Protein AF-A0A2D5C8Z3-F1 (afdb_monomer)

Nearest PDB structures (foldseek):
  6dcr-assembly2_B  TM=6.971E-01  e=5.158E-10  Escherichia coli K-12
  6dcr-assembly1_A  TM=6.721E-01  e=5.484E-10  Escherichia coli K-12
  4nl8-assembly1_A  TM=6.229E-01  e=3.669E-09  Klebsiella pneumoniae subsp. pneumoniae MGH 78578
  4nl8-assembly2_B  TM=6.199E-01  e=5.992E-09  Klebsiella pneumoniae subsp. pneumoniae MGH 78578
  4nl8-assembly3_E  TM=5.934E-01  e=7.401E-08  Klebsiella pneumoniae subsp. pneumoniae MGH 78578

Structure (mmCIF, N/CA/C/O backbone):
data_AF-A0A2D5C8Z3-F1
#
_entry.id   AF-A0A2D5C8Z3-F1
#
loop_
_atom_site.group_PDB
_atom_site.id
_atom_site.type_symbol
_atom_site.label_atom_id
_atom_site.label_alt_id
_atom_site.label_comp_id
_atom_site.label_asym_id
_atom_site.label_entity_id
_atom_site.label_seq_id
_atom_site.pdbx_PDB_ins_code
_atom_site.Cartn_x
_atom_site.Cartn_y
_atom_site.Cartn_z
_atom_site.occupancy
_atom_site.B_iso_or_equiv
_atom_site.auth_seq_id
_atom_site.auth_comp_id
_atom_site.auth_asym_id
_atom_site.auth_atom_id
_atom_site.pdbx_PDB_model_num
ATOM 1 N N . MET A 1 1 ? -20.937 -4.376 22.191 1.00 92.94 1 MET A N 1
ATOM 2 C CA . MET A 1 1 ? -20.120 -4.395 20.964 1.00 92.94 1 MET A CA 1
ATOM 3 C C . MET A 1 1 ? -18.783 -3.730 21.233 1.00 92.94 1 MET A C 1
ATOM 5 O O . MET A 1 1 ? -18.723 -2.584 21.682 1.00 92.94 1 MET A O 1
ATOM 9 N N . PHE A 1 2 ? -17.722 -4.480 20.997 1.00 95.81 2 PHE A N 1
ATOM 10 C CA . PHE A 1 2 ? -16.334 -4.125 21.234 1.00 95.81 2 PHE A CA 1
ATOM 11 C C . PHE A 1 2 ? -15.553 -4.319 19.935 1.00 95.81 2 PHE A C 1
ATOM 13 O O . PHE A 1 2 ? -15.935 -5.130 19.100 1.00 95.81 2 PHE A O 1
ATOM 20 N N . ALA A 1 3 ? -14.479 -3.563 19.758 1.00 96.81 3 ALA A N 1
ATOM 21 C CA . ALA A 1 3 ? -13.560 -3.693 18.639 1.00 96.81 3 ALA A CA 1
ATOM 22 C C . ALA A 1 3 ? -12.165 -4.013 19.164 1.00 96.81 3 ALA A C 1
ATOM 24 O O . ALA A 1 3 ? -11.669 -3.310 20.047 1.00 96.81 3 ALA A O 1
ATOM 25 N N . ASN A 1 4 ? -11.515 -5.006 18.569 1.00 95.88 4 ASN A N 1
ATOM 26 C CA . ASN A 1 4 ? -10.086 -5.230 18.739 1.00 95.88 4 ASN A CA 1
ATOM 27 C C . ASN A 1 4 ? -9.349 -4.440 17.665 1.00 95.88 4 ASN A C 1
ATOM 29 O O . ASN A 1 4 ? -9.603 -4.603 16.470 1.00 95.88 4 ASN A O 1
ATOM 33 N N . ILE A 1 5 ? -8.475 -3.544 18.108 1.00 95.69 5 ILE A N 1
ATOM 34 C CA . ILE A 1 5 ? -7.841 -2.535 17.267 1.00 95.69 5 ILE A CA 1
ATOM 35 C C . ILE A 1 5 ? -6.330 -2.715 17.296 1.00 95.69 5 ILE A C 1
ATOM 37 O O . ILE A 1 5 ? -5.725 -2.786 18.366 1.00 95.69 5 ILE A O 1
ATOM 41 N N . GLU A 1 6 ? -5.716 -2.707 16.120 1.00 95.50 6 GLU A N 1
ATOM 42 C CA . GLU A 1 6 ? -4.280 -2.485 15.978 1.00 95.50 6 GLU A CA 1
ATOM 43 C C . GLU A 1 6 ? -4.006 -0.992 15.834 1.00 95.50 6 GLU A C 1
ATOM 45 O O . GLU A 1 6 ? -4.646 -0.297 15.042 1.00 95.50 6 GLU A O 1
ATOM 50 N N . ILE A 1 7 ? -3.043 -0.485 16.597 1.00 94.25 7 ILE A N 1
ATOM 51 C CA . ILE A 1 7 ? -2.634 0.920 16.531 1.00 94.25 7 ILE A CA 1
ATOM 52 C C . ILE A 1 7 ? -1.683 1.098 15.348 1.00 94.25 7 ILE A C 1
ATOM 54 O O . ILE A 1 7 ? -0.734 0.330 15.196 1.00 94.25 7 ILE A O 1
ATOM 58 N N . LEU A 1 8 ? -1.887 2.146 14.550 1.00 93.44 8 LEU A N 1
ATOM 59 C CA . LEU A 1 8 ? -0.957 2.523 13.487 1.00 93.44 8 LEU A CA 1
ATOM 60 C C . LEU A 1 8 ? 0.280 3.182 14.119 1.00 93.44 8 LEU A C 1
ATOM 62 O O . LEU A 1 8 ? 0.259 4.369 14.451 1.00 93.44 8 LEU A O 1
ATOM 66 N N . SER A 1 9 ? 1.348 2.409 14.330 1.00 87.44 9 SER A N 1
ATOM 67 C CA . SER A 1 9 ? 2.600 2.883 14.936 1.00 87.44 9 SER A CA 1
ATOM 68 C C . SER A 1 9 ? 3.835 2.116 14.443 1.00 87.44 9 SER A C 1
ATOM 70 O O . SER A 1 9 ? 3.728 1.113 13.744 1.00 87.44 9 SER A O 1
ATOM 72 N N . ASN A 1 10 ? 5.030 2.616 14.777 1.00 70.81 10 ASN A N 1
ATOM 73 C CA . ASN A 1 10 ? 6.296 2.218 14.153 1.00 70.81 10 ASN A CA 1
ATOM 74 C C . ASN A 1 10 ? 6.918 0.896 14.637 1.00 70.81 10 ASN A C 1
ATOM 76 O O . ASN A 1 10 ? 7.848 0.460 13.969 1.00 70.81 10 ASN A O 1
ATOM 80 N N . ASN A 1 11 ? 6.468 0.312 15.757 1.00 62.25 11 ASN A N 1
ATOM 81 C CA . ASN A 1 11 ? 6.703 -1.089 16.191 1.00 62.25 11 ASN A CA 1
ATOM 82 C C . ASN A 1 11 ? 6.419 -1.320 17.684 1.00 62.25 11 ASN A C 1
ATOM 84 O O . ASN A 1 11 ? 6.559 -2.437 18.166 1.00 62.25 11 ASN A O 1
ATOM 88 N N . THR A 1 12 ? 6.059 -0.292 18.461 1.00 59.88 12 THR A N 1
ATOM 89 C CA . THR A 1 12 ? 6.036 -0.404 19.934 1.00 59.88 12 THR A CA 1
ATOM 90 C C . THR A 1 12 ? 5.095 -1.493 20.460 1.00 59.88 12 THR A C 1
ATOM 92 O O . THR A 1 12 ? 5.242 -1.921 21.601 1.00 59.88 12 THR A O 1
ATOM 95 N N . TYR A 1 13 ? 4.130 -1.937 19.652 1.00 61.34 13 TYR A N 1
ATOM 96 C CA . TYR A 1 13 ? 3.066 -2.825 20.102 1.00 61.34 13 TYR A CA 1
ATOM 97 C C . TYR A 1 13 ? 2.989 -4.172 19.370 1.00 61.34 13 TYR A C 1
ATOM 99 O O . TYR A 1 13 ? 2.086 -4.931 19.700 1.00 61.34 13 TYR A O 1
ATOM 107 N N . ASN A 1 14 ? 3.929 -4.525 18.473 1.00 67.38 14 ASN A N 1
ATOM 108 C CA . ASN A 1 14 ? 3.984 -5.824 17.759 1.00 67.38 14 ASN A CA 1
ATOM 109 C C . ASN A 1 14 ? 2.582 -6.368 17.385 1.00 67.38 14 ASN A C 1
ATOM 111 O O . ASN A 1 14 ? 1.702 -5.592 17.042 1.00 67.38 14 ASN A O 1
ATOM 115 N N . PHE A 1 15 ? 2.318 -7.672 17.481 1.00 65.44 15 PHE A N 1
ATOM 116 C CA . PHE A 1 15 ? 1.011 -8.293 17.203 1.00 65.44 15 PHE A CA 1
ATOM 117 C C . PHE A 1 15 ? -0.077 -8.024 18.268 1.00 65.44 15 PHE A C 1
ATOM 119 O O . PHE A 1 15 ? -0.988 -8.829 18.442 1.00 65.44 15 PHE A O 1
ATOM 126 N N . SER A 1 16 ? 0.006 -6.921 19.017 1.00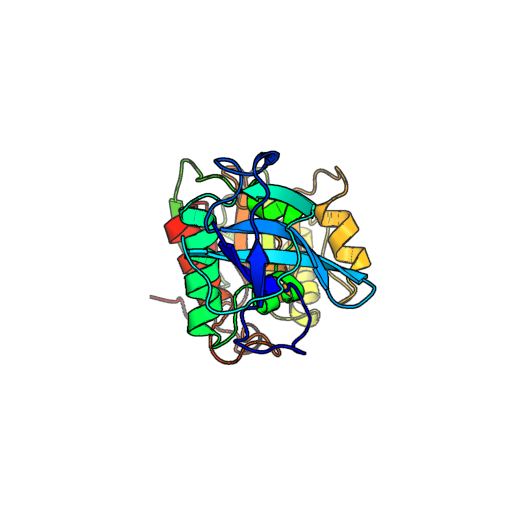 82.00 16 SER A N 1
ATOM 127 C CA . SER A 1 16 ? -0.988 -6.609 20.048 1.00 82.00 16 SER A CA 1
ATOM 128 C C . SER A 1 16 ? -2.224 -5.951 19.450 1.00 82.00 16 SER A C 1
ATOM 130 O O . SER A 1 16 ? -2.138 -4.933 18.759 1.00 82.00 16 SER A O 1
ATOM 132 N N . THR A 1 17 ? -3.384 -6.474 19.823 1.00 90.56 17 THR A N 1
ATOM 133 C CA . THR A 1 17 ? -4.673 -5.807 19.647 1.00 90.56 17 THR A CA 1
ATOM 134 C C . THR A 1 17 ? -5.138 -5.209 20.968 1.00 9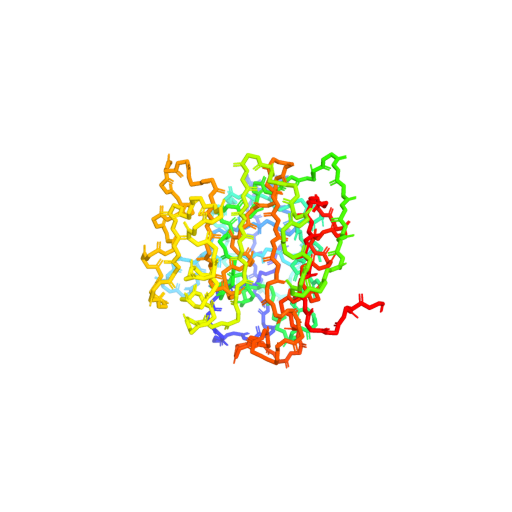0.56 17 THR A C 1
ATOM 136 O O . THR A 1 17 ? -4.990 -5.824 22.023 1.00 90.56 17 THR A O 1
ATOM 139 N N . PHE A 1 18 ? -5.764 -4.040 20.910 1.00 92.81 18 PHE A N 1
ATOM 140 C CA . PHE A 1 18 ? -6.342 -3.366 22.066 1.00 92.81 18 PHE A CA 1
ATOM 141 C C . PHE A 1 18 ? -7.857 -3.305 21.925 1.00 92.81 18 PHE A C 1
ATOM 143 O O . PHE A 1 18 ? -8.369 -2.895 20.884 1.00 92.81 18 PHE A O 1
ATOM 150 N N . THR A 1 19 ? -8.577 -3.691 22.973 1.00 95.38 19 THR A N 1
ATOM 151 C CA . THR A 1 19 ? -10.040 -3.700 22.949 1.00 95.38 19 THR A CA 1
ATOM 152 C C . THR A 1 19 ? -10.611 -2.333 23.317 1.00 95.38 19 THR A C 1
ATOM 154 O O . THR A 1 19 ? -10.262 -1.749 24.345 1.00 95.38 19 THR A O 1
ATOM 157 N N . TYR A 1 20 ? -11.539 -1.850 22.498 1.00 96.44 20 TYR A N 1
ATOM 158 C CA . TYR A 1 20 ? -12.288 -0.611 22.696 1.00 96.44 20 TYR A CA 1
ATOM 159 C C . TYR A 1 20 ? -13.791 -0.878 22.613 1.00 96.44 20 TYR A C 1
ATOM 161 O O . TYR A 1 20 ? -14.235 -1.738 21.857 1.00 96.44 20 TYR A O 1
ATOM 169 N N . THR A 1 21 ? -14.602 -0.116 23.341 1.00 96.88 21 THR A N 1
ATOM 170 C CA . THR A 1 21 ? -16.060 -0.138 23.149 1.00 96.88 21 THR A CA 1
ATOM 171 C C . THR A 1 21 ? -16.432 0.655 21.903 1.00 96.88 21 THR A C 1
ATOM 173 O O . THR A 1 21 ? -15.911 1.753 21.687 1.00 96.88 21 THR A O 1
ATOM 176 N N . ILE A 1 22 ? -17.383 0.139 21.121 1.00 96.81 22 ILE A N 1
ATOM 177 C CA . ILE A 1 22 ? -18.009 0.875 20.019 1.00 96.81 22 ILE A CA 1
ATOM 178 C C . ILE A 1 22 ? -19.216 1.639 20.589 1.00 96.81 22 ILE A C 1
ATOM 180 O O . ILE A 1 22 ? -20.190 1.004 21.000 1.00 96.81 22 ILE A O 1
ATOM 184 N N . PRO A 1 23 ? -19.185 2.985 20.654 1.00 95.69 23 PRO A N 1
ATOM 185 C CA . PRO A 1 23 ? -20.325 3.773 21.115 1.00 95.69 23 PRO A CA 1
ATOM 186 C C . PRO A 1 23 ? -21.552 3.559 20.229 1.00 95.69 23 PRO A C 1
ATOM 188 O O . PRO A 1 23 ? -21.408 3.394 19.018 1.00 95.69 23 PRO A O 1
ATOM 191 N N . SER A 1 24 ? -22.753 3.676 20.801 1.00 94.88 24 SER A N 1
ATOM 192 C CA . SER A 1 24 ? -24.033 3.509 20.088 1.00 94.88 24 SER A CA 1
ATOM 193 C C . SER A 1 24 ? -24.105 4.300 18.774 1.00 94.88 24 SER A C 1
ATOM 195 O O . SER A 1 24 ? -24.497 3.758 17.747 1.00 94.88 24 SER A O 1
ATOM 197 N N . LYS A 1 25 ? -23.617 5.548 18.764 1.00 96.06 25 LYS A N 1
ATOM 198 C CA . LYS A 1 25 ? -23.569 6.426 17.575 1.00 96.06 25 LYS A CA 1
ATOM 199 C C . LYS A 1 25 ? -22.694 5.917 16.411 1.00 96.06 25 LYS A C 1
ATOM 201 O O . LYS A 1 25 ? -22.778 6.458 15.306 1.00 96.06 25 LYS A O 1
ATOM 206 N N . LEU A 1 26 ? -21.799 4.959 16.669 1.00 96.12 26 LEU A N 1
ATOM 207 C CA . LEU A 1 26 ? -20.889 4.353 15.688 1.00 96.12 26 LEU A CA 1
ATOM 208 C C . LEU A 1 26 ? -21.276 2.908 15.334 1.00 96.12 26 LEU A C 1
ATOM 210 O O . LEU A 1 26 ? -20.643 2.316 14.458 1.00 96.12 26 LEU A O 1
ATOM 214 N N . VAL A 1 27 ? -22.308 2.346 15.970 1.00 93.19 27 VAL A N 1
ATOM 215 C CA . VAL A 1 27 ? -22.846 1.027 15.611 1.00 93.19 27 VAL A CA 1
ATOM 216 C C . VAL A 1 27 ? -23.345 1.070 14.162 1.00 93.19 27 VAL A C 1
ATOM 218 O O . VAL A 1 27 ? -23.957 2.047 13.737 1.00 93.19 27 VAL A O 1
ATOM 221 N N . GLY A 1 28 ? -22.994 0.052 13.374 1.00 90.62 28 GLY A N 1
ATOM 222 C CA . GLY A 1 28 ? -23.260 -0.009 11.930 1.00 90.62 28 GLY A CA 1
ATOM 223 C C . GLY A 1 28 ? -22.316 0.828 11.054 1.00 90.62 28 GLY A C 1
ATOM 224 O O . GLY A 1 28 ? -22.258 0.603 9.851 1.00 90.62 28 GLY A O 1
ATOM 225 N N . LYS A 1 29 ? -21.543 1.763 11.628 1.00 95.44 29 LYS A N 1
ATOM 226 C CA . LYS A 1 29 ? -20.506 2.531 10.905 1.00 95.44 29 LYS A CA 1
ATOM 227 C C . LYS A 1 29 ? -19.120 1.915 11.057 1.00 95.44 29 LYS A C 1
ATOM 229 O O . LYS A 1 29 ? -18.336 1.929 10.111 1.00 95.44 29 LYS A O 1
ATOM 234 N N . ALA A 1 30 ? -18.819 1.434 12.262 1.00 96.12 30 ALA A N 1
ATOM 235 C CA . ALA A 1 30 ? -17.591 0.722 12.579 1.00 96.12 30 ALA A CA 1
ATOM 236 C C . ALA A 1 30 ? -17.721 -0.750 12.170 1.00 96.12 30 ALA A C 1
ATOM 238 O O . ALA A 1 30 ? -18.655 -1.431 12.592 1.00 96.12 30 ALA A O 1
ATOM 239 N N . GLN A 1 31 ? -16.770 -1.228 11.377 1.00 95.94 31 GLN A N 1
ATOM 240 C CA . GLN A 1 31 ? -16.684 -2.594 10.875 1.00 95.94 31 GLN A CA 1
ATOM 241 C C . GLN A 1 31 ? -15.220 -3.052 10.824 1.00 95.94 31 GLN A C 1
ATOM 243 O O . GLN A 1 31 ? -14.298 -2.257 11.017 1.00 95.94 31 GLN A O 1
ATOM 248 N N . GLN A 1 32 ? -14.983 -4.333 10.550 1.00 96.56 32 GLN A N 1
ATOM 249 C CA . GLN A 1 32 ? -13.632 -4.816 10.270 1.00 96.56 32 GLN A CA 1
ATOM 250 C C . GLN A 1 32 ? -13.012 -4.027 9.101 1.00 96.56 32 GLN A C 1
ATOM 252 O O . GLN A 1 32 ? -13.670 -3.759 8.096 1.00 96.56 32 GLN A O 1
ATOM 257 N N . GLY A 1 33 ? -11.755 -3.609 9.257 1.00 97.25 33 GLY A N 1
ATOM 258 C CA . GLY A 1 33 ? -11.058 -2.757 8.294 1.00 97.25 33 GLY A CA 1
ATOM 259 C C . GLY A 1 33 ? -11.377 -1.260 8.402 1.00 97.25 33 GLY A C 1
ATOM 260 O O . GLY A 1 33 ? -10.818 -0.470 7.642 1.00 97.25 33 GLY A O 1
ATOM 261 N N . SER A 1 34 ? -12.234 -0.826 9.333 1.00 98.19 34 SER A N 1
ATOM 262 C CA . SER A 1 34 ? -12.423 0.603 9.616 1.00 98.19 34 SER A CA 1
ATOM 263 C C . SER A 1 34 ? -11.147 1.234 10.166 1.00 98.19 34 SER A C 1
ATOM 265 O O . SER A 1 34 ? -10.569 0.726 11.131 1.00 98.19 34 SER A O 1
ATOM 267 N N . ILE A 1 35 ? -10.770 2.394 9.621 1.00 98.38 35 ILE A N 1
ATOM 268 C CA . ILE A 1 35 ? -9.771 3.276 10.226 1.00 98.38 35 ILE A CA 1
ATOM 269 C C . ILE A 1 35 ? -10.473 4.194 11.218 1.00 98.38 35 ILE A C 1
ATOM 271 O O . ILE A 1 35 ? -11.417 4.916 10.882 1.00 98.38 35 ILE A O 1
ATOM 275 N N . VAL A 1 36 ? -10.006 4.166 12.459 1.00 98.19 36 VAL A N 1
ATOM 276 C CA . VAL A 1 36 ? -10.642 4.835 13.589 1.00 98.19 36 VAL A CA 1
ATOM 277 C C . VAL A 1 36 ? -9.663 5.700 14.359 1.00 98.19 36 VAL A C 1
ATOM 279 O O . VAL A 1 36 ? -8.461 5.453 14.385 1.00 98.19 36 VAL A O 1
ATOM 282 N N . GLN A 1 37 ? -10.206 6.715 15.013 1.00 97.81 37 GLN A N 1
ATOM 283 C CA . GLN A 1 37 ? -9.499 7.550 15.964 1.00 97.81 37 GLN A CA 1
ATOM 284 C C . GLN A 1 37 ? -9.791 7.054 17.383 1.00 97.81 37 GLN A C 1
ATOM 286 O O . GLN A 1 37 ? -10.951 6.848 17.756 1.00 97.81 37 GLN A O 1
ATOM 291 N N . ILE A 1 38 ? -8.737 6.869 18.173 1.00 96.31 38 ILE A N 1
ATOM 292 C CA . ILE A 1 38 ? -8.802 6.339 19.536 1.00 96.31 38 ILE A CA 1
ATOM 293 C C . ILE A 1 38 ? -7.914 7.147 20.480 1.00 96.31 38 ILE A C 1
ATOM 295 O O . ILE A 1 38 ? -6.839 7.615 20.098 1.00 96.31 38 ILE A O 1
ATOM 299 N N . LYS A 1 39 ? -8.319 7.242 21.752 1.00 94.56 39 LYS A N 1
ATOM 300 C CA . LYS A 1 39 ? -7.398 7.634 22.824 1.00 94.56 39 LYS A CA 1
ATOM 301 C C . LYS A 1 39 ? -6.551 6.443 23.227 1.00 94.56 39 LYS A C 1
ATOM 303 O O . LYS A 1 39 ? -7.070 5.411 23.667 1.00 94.56 39 LYS A O 1
ATOM 308 N N . PHE A 1 40 ? -5.244 6.607 23.127 1.00 90.69 40 PHE A N 1
ATOM 309 C CA . PHE A 1 40 ? -4.279 5.645 23.617 1.00 90.69 40 PHE A CA 1
ATOM 310 C C . PHE A 1 40 ? -3.264 6.363 24.504 1.00 90.69 40 PHE A C 1
ATOM 312 O O . PHE A 1 40 ? -2.519 7.241 24.057 1.00 90.69 40 PHE A O 1
ATOM 319 N N . ARG A 1 41 ? -3.264 6.009 25.795 1.00 86.94 41 ARG A N 1
ATOM 320 C CA . ARG A 1 41 ? -2.602 6.793 26.850 1.00 86.94 41 ARG A CA 1
ATOM 321 C C . ARG A 1 41 ? -3.096 8.251 26.799 1.00 86.94 41 ARG A C 1
ATOM 323 O O . ARG A 1 41 ? -4.301 8.479 26.809 1.00 86.94 41 ARG A O 1
ATOM 330 N N . ASN A 1 42 ? -2.183 9.214 26.683 1.00 88.19 42 ASN A N 1
ATOM 331 C CA . ASN A 1 42 ? -2.486 10.649 26.676 1.00 88.19 42 ASN A CA 1
ATOM 332 C C . ASN A 1 42 ? -2.541 11.245 25.259 1.00 88.19 42 ASN A C 1
ATOM 334 O O . ASN A 1 42 ? -2.496 12.463 25.108 1.00 88.19 42 ASN A O 1
ATOM 338 N N . LYS A 1 43 ? -2.572 10.408 24.215 1.00 92.12 43 LYS A N 1
ATOM 339 C CA . LYS A 1 43 ? -2.564 10.854 22.819 1.00 92.12 43 LYS A CA 1
ATOM 340 C C . LYS A 1 43 ? -3.738 10.270 22.050 1.00 92.12 43 LYS A C 1
ATOM 342 O O . LYS A 1 43 ? -4.178 9.148 22.297 1.00 92.12 43 LYS A O 1
ATOM 347 N N . THR A 1 44 ? -4.199 11.039 21.080 1.00 94.44 44 THR A N 1
ATOM 348 C CA . THR A 1 44 ? -5.127 10.576 20.058 1.00 94.44 44 THR A CA 1
ATOM 349 C C . THR A 1 44 ? -4.321 9.964 18.919 1.00 94.44 44 THR A C 1
ATOM 351 O O . THR A 1 44 ? -3.450 10.626 18.356 1.00 94.44 44 THR A O 1
ATOM 354 N N . LEU A 1 45 ? -4.591 8.700 18.599 1.00 94.31 45 LEU A N 1
ATOM 355 C CA . LEU A 1 45 ? -3.913 7.946 17.545 1.00 94.31 45 LEU A CA 1
ATOM 356 C C . LEU A 1 45 ? -4.927 7.336 16.576 1.00 94.31 45 LEU A C 1
ATOM 358 O O . LEU A 1 45 ? -6.123 7.254 16.869 1.00 94.31 45 LEU A O 1
ATOM 362 N N . LEU A 1 46 ? -4.425 6.897 15.422 1.00 96.19 46 LEU A N 1
ATOM 363 C CA . LEU A 1 46 ? -5.191 6.099 14.475 1.00 96.19 46 LEU A CA 1
ATOM 364 C C . LEU A 1 46 ? -5.029 4.610 14.780 1.00 96.19 46 LEU A C 1
ATOM 366 O O . LEU A 1 46 ? -3.954 4.154 15.174 1.00 96.19 46 LEU A O 1
ATOM 370 N N . GLY A 1 47 ? -6.096 3.860 14.556 1.00 96.06 47 GLY A N 1
ATOM 371 C CA . GLY A 1 47 ? -6.112 2.409 14.631 1.00 96.06 47 GLY A CA 1
ATOM 372 C C . GLY A 1 47 ? -6.935 1.806 13.501 1.00 96.06 47 GLY A C 1
ATOM 373 O O . GLY A 1 47 ? -7.736 2.498 12.871 1.00 96.06 47 GLY A O 1
ATOM 374 N N . ILE A 1 48 ? -6.741 0.518 13.257 1.00 97.56 48 ILE A N 1
ATOM 375 C CA . ILE A 1 48 ? -7.568 -0.283 12.359 1.00 97.56 48 ILE A CA 1
ATOM 376 C C . ILE A 1 48 ? -8.309 -1.349 13.162 1.00 97.56 48 ILE A C 1
ATOM 378 O O . ILE A 1 48 ? -7.715 -2.034 13.995 1.00 97.56 48 ILE A O 1
ATOM 382 N N . ILE A 1 49 ? -9.614 -1.483 12.929 1.00 97.62 49 ILE A N 1
ATOM 383 C CA . ILE A 1 49 ? -10.416 -2.543 13.547 1.00 97.62 49 ILE A CA 1
ATOM 384 C C . ILE A 1 49 ? -10.075 -3.876 12.875 1.00 97.62 49 ILE A C 1
ATOM 386 O O . ILE A 1 49 ? -10.308 -4.050 11.678 1.00 97.62 49 ILE A O 1
ATOM 390 N N . ILE A 1 50 ? -9.555 -4.820 13.654 1.00 96.19 50 ILE A N 1
ATOM 391 C CA . ILE A 1 50 ? -9.212 -6.172 13.198 1.00 96.19 50 ILE A CA 1
ATOM 392 C C . ILE A 1 50 ? -10.359 -7.147 13.427 1.00 96.19 50 ILE A C 1
ATOM 394 O O . ILE A 1 50 ? -10.597 -8.008 12.587 1.00 96.19 50 ILE A O 1
ATOM 398 N N . ASN A 1 51 ? -11.087 -7.002 14.533 1.00 95.31 51 ASN A N 1
ATOM 399 C CA . ASN A 1 51 ? -12.253 -7.827 14.830 1.00 95.31 51 ASN A CA 1
ATOM 400 C C . ASN A 1 51 ? -13.297 -7.044 15.634 1.00 95.31 51 ASN A C 1
ATOM 402 O O . ASN A 1 51 ? -12.953 -6.074 16.317 1.00 95.31 51 ASN A O 1
ATOM 406 N N . ILE A 1 52 ? -14.554 -7.482 15.564 1.00 95.44 52 ILE A N 1
ATOM 407 C CA . ILE A 1 52 ? -15.662 -6.973 16.373 1.00 95.44 52 ILE A CA 1
ATOM 408 C C . ILE A 1 52 ? -16.251 -8.126 17.178 1.00 95.44 52 ILE A C 1
ATOM 410 O O . ILE A 1 52 ? -16.584 -9.163 16.617 1.00 95.44 52 ILE A O 1
ATOM 414 N N . ASP A 1 53 ? -16.416 -7.903 18.478 1.00 94.06 53 ASP A N 1
ATOM 415 C CA . ASP A 1 53 ? -16.945 -8.881 19.423 1.00 94.06 53 ASP A CA 1
ATOM 416 C C . ASP A 1 53 ? -18.162 -8.316 20.168 1.00 94.06 53 ASP A C 1
ATOM 418 O O . ASP A 1 53 ? -18.227 -7.130 20.512 1.00 94.06 53 ASP A O 1
ATOM 422 N N . ASP A 1 54 ? -19.133 -9.166 20.496 1.00 90.69 54 ASP A N 1
ATOM 423 C CA . ASP A 1 54 ? -20.302 -8.739 21.275 1.00 90.69 54 ASP A CA 1
ATOM 424 C C . ASP A 1 54 ? -19.985 -8.562 22.762 1.00 90.69 54 ASP A C 1
ATOM 426 O O . ASP A 1 54 ? -20.566 -7.700 23.432 1.00 90.69 54 ASP A O 1
ATOM 430 N N . LYS A 1 55 ? -19.019 -9.337 23.266 1.00 89.00 55 LYS A N 1
ATOM 431 C CA . LYS A 1 55 ? -18.600 -9.387 24.670 1.00 89.00 55 LYS A CA 1
ATOM 432 C C . LYS A 1 55 ? -17.104 -9.101 24.797 1.00 89.00 55 LYS A C 1
ATOM 434 O O . LYS A 1 55 ? -16.337 -9.359 23.880 1.00 89.00 55 LYS A O 1
ATOM 439 N N . SER A 1 56 ? -16.693 -8.598 25.957 1.00 87.62 56 SER A N 1
ATOM 440 C CA . SER A 1 56 ? -15.285 -8.429 26.319 1.00 87.62 56 SER A CA 1
ATOM 441 C C . SER A 1 56 ? -15.075 -8.833 27.773 1.00 87.62 56 SER A C 1
ATOM 443 O O . SER A 1 56 ? -15.904 -8.527 28.630 1.00 87.62 56 SER A O 1
ATOM 445 N N . ALA A 1 57 ? -13.957 -9.504 28.056 1.00 85.31 57 ALA A N 1
ATOM 446 C CA . ALA A 1 57 ? -13.537 -9.825 29.419 1.00 85.31 57 ALA A CA 1
ATOM 447 C C . ALA A 1 57 ? -12.949 -8.605 30.163 1.00 85.31 57 ALA A C 1
ATOM 449 O O . ALA A 1 57 ? -12.744 -8.648 31.377 1.00 85.31 57 ALA A O 1
ATOM 450 N N . ILE A 1 58 ? -12.668 -7.504 29.454 1.00 86.06 58 ILE A N 1
ATOM 451 C CA . ILE A 1 58 ? -12.020 -6.316 30.014 1.00 86.06 58 ILE A CA 1
ATOM 452 C C . ILE A 1 58 ? -13.082 -5.376 30.591 1.00 86.06 58 ILE A C 1
ATOM 454 O O . ILE A 1 58 ? -13.888 -4.798 29.867 1.00 86.06 58 ILE A O 1
ATOM 458 N N . LYS A 1 59 ? -13.043 -5.180 31.914 1.00 77.88 59 LYS A N 1
ATOM 459 C CA . LYS A 1 59 ? -14.043 -4.387 32.653 1.00 77.88 59 LYS A CA 1
ATOM 460 C C . LYS A 1 59 ? -14.046 -2.895 32.301 1.00 77.88 59 LYS A C 1
ATOM 462 O O . LYS A 1 59 ? -15.102 -2.272 32.309 1.00 77.88 59 LYS A O 1
ATOM 467 N N . LYS A 1 60 ? -12.876 -2.308 32.027 1.00 86.38 60 LYS A N 1
ATOM 468 C CA . LYS A 1 60 ? -12.726 -0.878 31.719 1.00 86.38 60 LYS A CA 1
ATOM 469 C C . LYS A 1 60 ? -11.968 -0.709 30.411 1.00 86.38 60 LYS A C 1
ATOM 471 O O . LYS A 1 60 ? -10.752 -0.859 30.368 1.00 86.38 60 LYS A O 1
ATOM 476 N N . VAL A 1 61 ? -12.706 -0.389 29.358 1.00 91.88 61 VAL A N 1
ATOM 477 C CA . VAL A 1 61 ? -12.173 -0.138 28.018 1.00 91.88 61 VAL A CA 1
ATOM 478 C C . VAL A 1 61 ? -12.498 1.286 27.592 1.00 91.88 61 VAL A C 1
ATOM 480 O O . VAL A 1 61 ? -13.564 1.823 27.900 1.00 91.88 61 VAL A O 1
ATOM 483 N N . ASN A 1 62 ? -11.562 1.905 26.880 1.00 94.12 62 ASN A N 1
ATOM 484 C CA . ASN A 1 62 ? -11.800 3.197 26.255 1.00 94.12 62 ASN A CA 1
ATOM 485 C C . ASN A 1 62 ? -12.792 3.046 25.093 1.00 94.12 62 ASN A C 1
ATOM 487 O O . ASN A 1 62 ? -13.011 1.956 24.565 1.00 94.12 62 ASN A O 1
ATOM 491 N N . GLN A 1 63 ? -13.384 4.159 24.679 1.00 95.81 63 GLN A N 1
ATOM 492 C CA . GLN A 1 63 ? -14.307 4.200 23.549 1.00 95.81 63 GLN A CA 1
ATOM 493 C C . GLN A 1 63 ? -13.597 4.641 22.268 1.00 95.81 63 GLN A C 1
ATOM 495 O O . GLN A 1 63 ? -12.653 5.434 22.316 1.00 95.81 63 GLN A O 1
ATOM 500 N N . ILE A 1 64 ? -14.080 4.160 21.121 1.00 97.88 64 ILE A N 1
ATOM 501 C CA . ILE A 1 64 ? -13.703 4.722 19.819 1.00 97.88 64 ILE A CA 1
ATOM 502 C C . ILE A 1 64 ? -14.227 6.158 19.727 1.00 97.88 64 ILE A C 1
ATOM 504 O O . ILE A 1 64 ? -15.417 6.401 19.934 1.00 97.88 64 ILE A O 1
ATOM 508 N N . GLU A 1 65 ? -13.359 7.113 19.386 1.00 97.19 65 GLU A N 1
ATOM 509 C CA . GLU A 1 65 ? -13.756 8.520 19.271 1.00 97.19 65 GLU A CA 1
ATOM 510 C C . GLU A 1 65 ? -14.528 8.770 17.973 1.00 97.19 65 GLU A C 1
ATOM 512 O O . GLU A 1 65 ? -15.585 9.412 17.975 1.00 97.19 65 GLU A O 1
ATOM 517 N N . LYS A 1 66 ? -13.998 8.253 16.857 1.00 97.69 66 LYS A N 1
ATOM 518 C CA . LYS A 1 66 ? -14.512 8.500 15.507 1.00 97.69 66 LYS A CA 1
ATOM 519 C C . LYS A 1 66 ? -14.110 7.381 14.544 1.00 97.69 66 LYS A C 1
ATOM 521 O O . LYS A 1 66 ? -12.995 6.877 14.620 1.00 97.69 66 LYS A O 1
ATOM 526 N N . VAL A 1 67 ? -14.990 7.049 13.599 1.00 97.88 67 VAL A N 1
ATOM 527 C CA . VAL A 1 67 ? -14.631 6.304 12.379 1.00 97.88 67 VAL A CA 1
ATOM 528 C C . VAL A 1 67 ? -14.269 7.322 11.300 1.00 97.88 67 VAL A C 1
ATOM 530 O O . VAL A 1 67 ? -15.061 8.226 11.035 1.00 97.88 67 VAL A O 1
ATOM 533 N N . LEU A 1 68 ? -13.070 7.220 10.725 1.00 97.44 68 LEU A N 1
ATOM 534 C CA . LEU A 1 68 ? -12.616 8.124 9.666 1.00 97.44 68 LEU A CA 1
ATOM 535 C C . LEU A 1 68 ? -13.116 7.662 8.300 1.00 97.44 68 LEU A C 1
ATOM 537 O O . LEU A 1 68 ? -13.737 8.442 7.588 1.00 97.44 68 LEU A O 1
ATOM 541 N N . PHE A 1 69 ? -12.861 6.402 7.959 1.00 96.88 69 PHE A N 1
ATOM 542 C CA . PHE A 1 69 ? -13.307 5.767 6.721 1.00 96.88 69 PHE A CA 1
ATOM 543 C C . PHE A 1 69 ? -13.194 4.244 6.841 1.00 96.88 69 PHE A C 1
ATOM 545 O O . PHE A 1 69 ? -12.520 3.720 7.733 1.00 96.88 69 PHE A O 1
ATOM 552 N N . ASN A 1 70 ? -13.858 3.541 5.927 1.00 97.19 70 ASN A N 1
ATOM 553 C CA . ASN A 1 70 ? -13.898 2.085 5.886 1.00 97.19 70 ASN A CA 1
ATOM 554 C C . ASN A 1 70 ? -13.121 1.578 4.679 1.00 97.19 70 ASN A C 1
ATOM 556 O O . ASN A 1 70 ? -13.381 2.012 3.557 1.00 97.19 70 ASN A O 1
ATOM 560 N N . LEU A 1 71 ? -12.203 0.640 4.909 1.00 97.19 71 LEU A N 1
ATOM 561 C CA . LEU A 1 71 ? -11.618 -0.123 3.819 1.00 97.19 71 LEU A CA 1
ATOM 562 C C . LEU A 1 71 ? -12.651 -1.119 3.288 1.00 97.19 71 LEU A C 1
ATOM 564 O O . LEU A 1 71 ? -13.382 -1.746 4.058 1.00 97.19 71 LEU A O 1
ATOM 568 N N . ASN A 1 72 ? -12.708 -1.272 1.969 1.00 95.50 72 ASN A N 1
ATOM 569 C CA . ASN A 1 72 ? -13.481 -2.347 1.360 1.00 95.50 72 ASN A CA 1
ATOM 570 C C . ASN A 1 72 ? -12.760 -3.700 1.513 1.00 95.50 72 ASN A C 1
ATOM 572 O O . ASN A 1 72 ? -11.599 -3.774 1.923 1.00 95.50 72 ASN A O 1
ATOM 576 N N . SER A 1 73 ? -13.448 -4.786 1.157 1.00 94.25 73 SER A N 1
ATOM 577 C CA . SER A 1 73 ? -12.927 -6.147 1.319 1.00 94.25 73 SER A CA 1
ATOM 578 C C . SER A 1 73 ? -11.627 -6.402 0.550 1.00 94.25 73 SER A C 1
ATOM 580 O O . SER A 1 73 ? -10.750 -7.087 1.069 1.00 94.25 73 SER A O 1
ATOM 582 N N . LEU A 1 74 ? -11.461 -5.836 -0.652 1.00 95.38 74 LEU A N 1
ATOM 583 C CA . LEU A 1 74 ? -10.237 -5.981 -1.448 1.00 95.38 74 LEU A CA 1
ATOM 584 C C . LEU A 1 74 ? -9.066 -5.218 -0.823 1.00 95.38 74 LEU A C 1
ATOM 586 O O . LEU A 1 74 ? -7.973 -5.765 -0.702 1.00 95.38 74 LEU A O 1
ATOM 590 N N . GLN A 1 75 ? -9.302 -3.979 -0.388 1.00 97.00 75 GLN A N 1
ATOM 591 C CA . GLN A 1 75 ? -8.319 -3.143 0.305 1.00 97.00 75 GLN A CA 1
ATOM 592 C C . GLN A 1 75 ? -7.839 -3.806 1.595 1.00 97.00 75 GLN A C 1
ATOM 594 O O . GLN A 1 75 ? -6.636 -3.924 1.818 1.00 97.00 75 GLN A O 1
ATOM 599 N N . TYR A 1 76 ? -8.770 -4.282 2.422 1.00 96.81 76 TYR A N 1
ATOM 600 C CA . TYR A 1 76 ? -8.428 -4.945 3.675 1.00 96.81 76 TYR A CA 1
ATOM 601 C C . TYR A 1 76 ? -7.692 -6.271 3.438 1.00 96.81 76 TYR A C 1
ATOM 603 O O . TYR A 1 76 ? -6.657 -6.512 4.055 1.00 96.81 76 TYR A O 1
ATOM 611 N N . ARG A 1 77 ? -8.152 -7.088 2.480 1.00 95.38 77 ARG A N 1
ATOM 612 C CA . ARG A 1 77 ? -7.495 -8.350 2.108 1.00 95.38 77 ARG A CA 1
ATOM 613 C C . ARG A 1 77 ? -6.078 -8.139 1.575 1.00 95.38 77 ARG A C 1
ATOM 615 O O . ARG A 1 77 ? -5.190 -8.919 1.902 1.00 95.38 77 ARG A O 1
ATOM 622 N N . TYR A 1 78 ? -5.848 -7.087 0.789 1.00 96.06 78 TYR A N 1
ATOM 623 C CA . TYR A 1 78 ? -4.502 -6.742 0.333 1.00 96.06 78 TYR A CA 1
ATOM 624 C C . TYR A 1 78 ? -3.566 -6.467 1.514 1.00 96.06 78 TYR A C 1
ATOM 626 O O . TYR A 1 78 ? -2.499 -7.068 1.602 1.00 96.06 78 TYR A O 1
ATOM 634 N N . LEU A 1 79 ? -4.001 -5.635 2.466 1.00 95.31 79 LEU A N 1
ATOM 635 C CA . LEU A 1 79 ? -3.223 -5.358 3.674 1.00 95.31 79 LEU A CA 1
ATOM 636 C C . LEU A 1 79 ? -2.973 -6.620 4.505 1.00 95.31 79 LEU A C 1
ATOM 638 O O . LEU A 1 79 ? -1.866 -6.788 5.004 1.00 95.31 79 LEU A O 1
ATOM 642 N N . GLN A 1 80 ? -3.956 -7.519 4.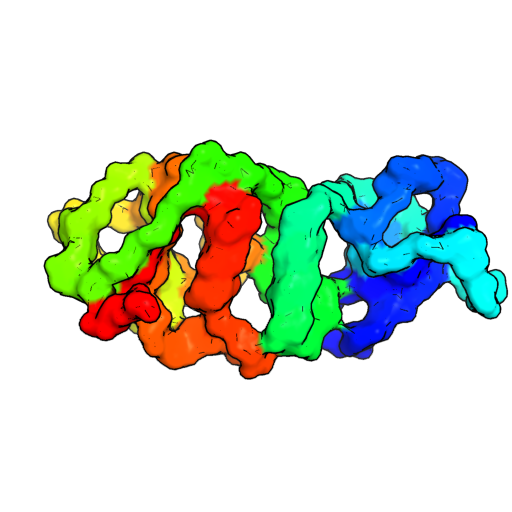625 1.00 94.12 80 GLN A N 1
ATOM 643 C CA . GLN A 1 80 ? -3.783 -8.803 5.313 1.00 94.12 80 GLN A CA 1
ATOM 644 C C . GLN A 1 80 ? -2.689 -9.656 4.666 1.00 94.12 80 GLN A C 1
ATOM 646 O O . GLN A 1 80 ? -1.818 -10.153 5.373 1.00 94.12 80 GLN A O 1
ATOM 651 N N . TYR A 1 81 ? -2.705 -9.808 3.340 1.00 92.25 81 TYR A N 1
ATOM 652 C CA . TYR A 1 81 ? -1.692 -10.593 2.635 1.00 92.25 81 TYR A CA 1
ATOM 653 C C . TYR A 1 81 ? -0.299 -9.985 2.771 1.00 92.25 81 TYR A C 1
ATOM 655 O O . TYR A 1 81 ? 0.640 -10.690 3.133 1.00 92.25 81 TYR A O 1
ATOM 663 N N . VAL A 1 82 ? -0.166 -8.677 2.546 1.00 90.75 82 VAL A N 1
ATOM 664 C CA . VAL A 1 82 ? 1.127 -7.998 2.673 1.00 90.75 82 VAL A CA 1
ATOM 665 C C . VAL A 1 82 ? 1.628 -8.067 4.121 1.00 90.75 82 VAL A C 1
ATOM 667 O O . VAL A 1 82 ? 2.806 -8.331 4.345 1.00 90.75 82 VAL A O 1
ATOM 670 N N . ALA A 1 83 ? 0.762 -7.893 5.121 1.00 89.50 83 ALA A N 1
ATOM 671 C CA . ALA A 1 83 ? 1.143 -7.994 6.530 1.00 89.50 83 ALA A CA 1
ATOM 672 C C . ALA A 1 83 ? 1.596 -9.419 6.894 1.00 89.50 83 ALA A C 1
ATOM 674 O O . ALA A 1 83 ? 2.643 -9.591 7.520 1.00 89.50 83 ALA A O 1
ATOM 675 N N . LEU A 1 84 ? 0.852 -10.433 6.434 1.00 88.69 84 LEU A N 1
ATOM 676 C CA . LEU A 1 84 ? 1.132 -11.846 6.681 1.00 88.69 84 LEU A CA 1
ATOM 677 C C . LEU A 1 84 ? 2.491 -12.268 6.123 1.00 88.69 84 LEU A C 1
ATOM 679 O O . LEU A 1 84 ? 3.302 -12.807 6.874 1.00 88.69 84 LEU A O 1
ATOM 683 N N . VAL A 1 85 ? 2.759 -11.996 4.840 1.00 85.44 85 VAL A N 1
ATOM 684 C CA . VAL A 1 85 ? 4.037 -12.378 4.212 1.00 85.44 85 VAL A CA 1
ATOM 685 C C . VAL A 1 85 ? 5.203 -11.720 4.939 1.00 85.44 85 VAL A C 1
ATOM 687 O O . VAL A 1 85 ? 6.231 -12.340 5.177 1.00 85.44 85 VAL A O 1
ATOM 690 N N . ASN A 1 86 ? 5.023 -10.481 5.387 1.00 82.69 86 ASN A N 1
ATOM 691 C CA . ASN A 1 86 ? 6.079 -9.755 6.075 1.00 82.69 86 ASN A CA 1
ATOM 692 C C . ASN A 1 86 ? 6.163 -10.019 7.578 1.00 82.69 86 ASN A C 1
ATOM 694 O O . ASN A 1 86 ? 7.021 -9.434 8.240 1.00 82.69 86 ASN A O 1
ATOM 698 N N . ARG A 1 87 ? 5.308 -10.900 8.113 1.00 85.12 87 ARG A N 1
ATOM 699 C CA . ARG A 1 87 ? 5.233 -11.243 9.540 1.00 85.12 87 ARG A CA 1
ATOM 700 C C . ARG A 1 87 ? 5.149 -9.996 10.420 1.00 85.12 87 ARG A C 1
ATOM 702 O O . ARG A 1 87 ? 5.846 -9.879 11.427 1.00 85.12 87 ARG A O 1
ATOM 709 N N . ILE A 1 88 ? 4.293 -9.060 10.029 1.00 86.56 88 ILE A N 1
ATOM 710 C CA . ILE A 1 88 ? 3.954 -7.869 10.808 1.00 86.56 88 ILE A CA 1
ATOM 711 C C . ILE A 1 88 ? 2.439 -7.753 10.934 1.00 86.56 88 ILE A C 1
ATOM 713 O O . ILE A 1 88 ? 1.691 -8.407 10.213 1.00 86.56 88 ILE A O 1
ATOM 717 N N . ASN A 1 89 ? 1.975 -6.920 11.860 1.00 90.38 89 ASN A N 1
ATOM 718 C CA . ASN A 1 89 ? 0.557 -6.595 11.947 1.00 90.38 89 ASN A CA 1
ATOM 719 C C . ASN A 1 89 ? 0.177 -5.533 10.884 1.00 90.38 89 ASN A C 1
ATOM 721 O O . ASN A 1 89 ? 1.043 -4.876 10.289 1.00 90.38 89 ASN A O 1
ATOM 725 N N . ILE A 1 90 ? -1.118 -5.345 10.641 1.00 93.38 90 ILE A N 1
ATOM 726 C CA . ILE A 1 90 ? -1.617 -4.387 9.648 1.00 93.38 90 ILE A CA 1
ATOM 727 C C . ILE A 1 90 ? -1.356 -2.943 10.100 1.00 93.38 90 ILE A C 1
ATOM 729 O O . ILE A 1 90 ? -1.021 -2.094 9.275 1.00 93.38 90 ILE A O 1
ATOM 733 N N . GLY A 1 91 ? -1.462 -2.642 11.396 1.00 93.25 91 GLY A N 1
ATOM 734 C CA . GLY A 1 91 ? -1.186 -1.303 11.933 1.00 93.25 91 GLY A CA 1
ATOM 735 C C . GLY A 1 91 ? 0.229 -0.790 11.613 1.00 93.25 91 GLY A C 1
ATOM 736 O O . GLY A 1 91 ? 0.394 0.342 11.153 1.00 93.25 91 GLY A O 1
ATOM 737 N N . ILE A 1 92 ? 1.243 -1.635 11.797 1.00 89.88 92 ILE A N 1
ATOM 738 C CA . ILE A 1 92 ? 2.662 -1.389 11.508 1.00 89.88 92 ILE A CA 1
ATOM 739 C C . ILE A 1 92 ? 2.873 -1.278 10.001 1.00 89.88 92 ILE A C 1
ATOM 741 O O . ILE A 1 92 ? 3.577 -0.369 9.548 1.00 89.88 92 ILE A O 1
ATOM 745 N N . LEU A 1 93 ? 2.251 -2.170 9.220 1.00 90.19 93 LEU A N 1
ATOM 746 C CA . LEU A 1 93 ? 2.317 -2.129 7.761 1.00 90.19 93 LEU A CA 1
ATOM 747 C C . LEU A 1 93 ? 1.825 -0.778 7.242 1.00 90.19 93 LEU A C 1
ATOM 749 O O . LEU A 1 93 ? 2.539 -0.094 6.504 1.00 90.19 93 LEU A O 1
ATOM 753 N N . ILE A 1 94 ? 0.625 -0.376 7.666 1.00 92.75 94 ILE A N 1
ATOM 754 C CA . ILE A 1 94 ? 0.022 0.882 7.243 1.00 92.75 94 ILE A CA 1
ATOM 755 C C . ILE A 1 94 ? 0.928 2.050 7.632 1.00 92.75 94 ILE A C 1
ATOM 757 O O . ILE A 1 94 ? 1.249 2.875 6.782 1.00 92.75 94 ILE A O 1
ATOM 761 N N . PHE A 1 95 ? 1.371 2.106 8.891 1.00 89.94 95 PHE A N 1
ATOM 762 C CA . PHE A 1 95 ? 2.194 3.206 9.391 1.00 89.94 95 PHE A CA 1
ATOM 763 C C . PHE A 1 95 ? 3.496 3.386 8.596 1.00 89.94 95 PHE A C 1
ATOM 765 O O . PHE A 1 95 ? 3.935 4.513 8.359 1.00 89.94 95 PHE A O 1
ATOM 772 N N . ASN A 1 96 ? 4.134 2.283 8.203 1.00 85.31 96 ASN A N 1
ATOM 773 C CA . ASN A 1 96 ? 5.440 2.327 7.556 1.00 85.31 96 ASN A CA 1
ATOM 774 C C . ASN A 1 96 ? 5.371 2.537 6.041 1.00 85.31 96 ASN A C 1
ATOM 776 O O . ASN A 1 96 ? 6.283 3.160 5.490 1.00 85.31 96 ASN A O 1
ATOM 780 N N . MET A 1 97 ? 4.347 2.003 5.372 1.00 85.81 97 MET A N 1
ATOM 781 C CA . MET A 1 97 ? 4.383 1.817 3.918 1.00 85.81 97 MET A CA 1
ATOM 782 C C . MET A 1 97 ? 3.226 2.438 3.156 1.00 85.81 97 MET A C 1
ATOM 784 O O . MET A 1 97 ? 3.400 2.763 1.985 1.00 85.81 97 MET A O 1
ATOM 788 N N . PHE A 1 98 ? 2.074 2.627 3.791 1.00 89.81 98 PHE A N 1
ATOM 789 C CA . PHE A 1 98 ? 0.884 3.091 3.097 1.00 89.81 98 PHE A CA 1
ATOM 790 C C . PHE A 1 98 ? 0.593 4.544 3.426 1.00 89.81 98 PHE A C 1
ATOM 792 O O . PHE A 1 98 ? 0.607 4.965 4.582 1.00 89.81 98 PHE A O 1
ATOM 799 N N . ASP A 1 99 ? 0.204 5.291 2.401 1.00 89.25 99 ASP A N 1
ATOM 800 C CA . ASP A 1 99 ? -0.633 6.45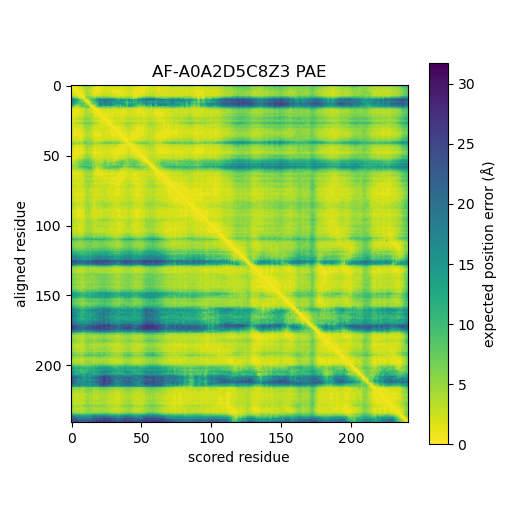7 2.622 1.00 89.25 99 ASP A CA 1
ATOM 801 C C . ASP A 1 99 ? -2.089 5.999 2.701 1.00 89.25 99 ASP A C 1
ATOM 803 O O . ASP A 1 99 ? -2.791 5.886 1.696 1.00 89.25 99 ASP A O 1
ATOM 807 N N . ILE A 1 100 ? -2.548 5.699 3.915 1.00 92.62 100 ILE A N 1
ATOM 808 C CA . ILE A 1 100 ? -3.891 5.153 4.132 1.00 92.62 100 ILE A CA 1
ATOM 809 C C . ILE A 1 100 ? -5.007 6.117 3.702 1.00 92.62 100 ILE A C 1
ATOM 811 O O . ILE A 1 100 ? -6.093 5.674 3.320 1.00 92.62 100 ILE A O 1
ATOM 815 N N . LYS A 1 101 ? -4.740 7.432 3.714 1.00 90.12 101 LYS A N 1
ATOM 816 C CA . LYS A 1 101 ? -5.695 8.447 3.254 1.00 90.12 101 LYS A CA 1
ATOM 817 C C . LYS A 1 101 ? -5.880 8.401 1.744 1.00 90.12 101 LYS A C 1
ATOM 819 O O . LYS A 1 101 ? -6.974 8.686 1.289 1.00 90.12 101 LYS A O 1
ATOM 824 N N . ASN A 1 102 ? -4.877 7.993 0.981 1.00 89.19 102 ASN A N 1
ATOM 825 C CA . ASN A 1 102 ? -5.025 7.796 -0.458 1.00 89.19 102 ASN A CA 1
ATOM 826 C C . ASN A 1 102 ? -5.453 6.357 -0.788 1.00 89.19 102 ASN A C 1
ATOM 828 O O . ASN A 1 102 ? -6.337 6.144 -1.614 1.00 89.19 102 ASN A O 1
ATOM 832 N N . PHE A 1 103 ? -4.930 5.361 -0.069 1.00 93.62 103 PHE A N 1
ATOM 833 C CA . PHE A 1 103 ? -5.220 3.948 -0.322 1.00 93.62 103 PHE A CA 1
ATOM 834 C C . PHE A 1 103 ? -6.700 3.578 -0.145 1.00 93.62 103 PHE A C 1
ATOM 836 O O . PHE A 1 103 ? -7.216 2.771 -0.914 1.00 93.62 103 PHE A O 1
ATOM 843 N N . HIS A 1 104 ? -7.425 4.188 0.803 1.00 94.81 104 HIS A N 1
ATOM 844 C CA . HIS A 1 104 ? -8.863 3.910 0.960 1.00 94.81 104 HIS A CA 1
ATOM 845 C C . HIS A 1 104 ? -9.706 4.330 -0.260 1.00 94.81 104 HIS A C 1
ATOM 847 O O . HIS A 1 104 ? -10.829 3.853 -0.427 1.00 94.81 104 HIS A O 1
ATOM 853 N N . LEU A 1 105 ? -9.161 5.181 -1.136 1.00 93.44 105 LEU A N 1
ATOM 854 C CA . LEU A 1 105 ? -9.786 5.587 -2.394 1.00 93.44 105 LEU A CA 1
ATOM 855 C C . LEU A 1 105 ? -9.467 4.628 -3.552 1.00 93.44 105 LEU A C 1
ATOM 857 O O . LEU A 1 105 ? -10.060 4.769 -4.620 1.00 93.44 105 LEU A O 1
ATOM 861 N N . GLN A 1 106 ? -8.571 3.648 -3.365 1.00 94.19 106 GLN A N 1
ATOM 862 C CA . GLN A 1 106 ? -8.214 2.664 -4.389 1.00 94.19 106 GLN A CA 1
ATOM 863 C C . GLN A 1 106 ? -9.452 1.899 -4.857 1.00 94.19 106 GLN A C 1
ATOM 865 O O . GLN A 1 106 ? -10.101 1.192 -4.081 1.00 94.19 106 GLN A O 1
ATOM 870 N N . LYS A 1 107 ? -9.730 1.980 -6.157 1.00 93.50 107 LYS A N 1
ATOM 871 C CA . LYS A 1 107 ? -10.795 1.222 -6.820 1.00 93.50 107 LYS A CA 1
ATOM 872 C C . LYS A 1 107 ? -10.206 0.120 -7.688 1.00 93.50 107 LYS A C 1
ATOM 874 O O . LYS A 1 107 ? -9.033 0.163 -8.050 1.00 93.50 107 LYS A O 1
ATOM 879 N N . LYS A 1 108 ? -11.028 -0.870 -8.027 1.00 95.31 108 LYS A N 1
ATOM 880 C CA . LYS A 1 108 ? -10.674 -1.832 -9.066 1.00 95.31 108 LYS A CA 1
ATOM 881 C C . LYS A 1 108 ? -10.677 -1.112 -10.416 1.00 95.31 108 LYS A C 1
ATOM 883 O O . LYS A 1 108 ? -11.586 -0.337 -10.703 1.00 95.31 108 LYS A O 1
ATOM 888 N N . THR A 1 109 ? -9.646 -1.353 -11.202 1.00 92.81 109 THR A N 1
ATOM 889 C CA . THR A 1 109 ? -9.522 -0.893 -12.586 1.00 92.81 109 THR A CA 1
ATOM 890 C C . THR A 1 109 ? -10.329 -1.795 -13.524 1.00 92.81 109 THR A C 1
ATOM 892 O O . THR A 1 109 ? -10.741 -2.899 -13.155 1.00 92.81 109 THR A O 1
ATOM 895 N N . ASN A 1 110 ? -10.577 -1.316 -14.742 1.00 91.50 110 ASN A N 1
ATOM 896 C CA . ASN A 1 110 ? -11.385 -2.034 -15.732 1.00 91.50 110 ASN A CA 1
ATOM 897 C C . ASN A 1 110 ? -10.542 -3.017 -16.554 1.00 91.50 110 ASN A C 1
ATOM 899 O O . ASN A 1 110 ? -11.081 -3.928 -17.177 1.00 91.50 110 ASN A O 1
ATOM 903 N N . SER A 1 111 ? -9.224 -2.839 -16.549 1.00 89.69 111 SER A N 1
ATOM 904 C CA . SER A 1 111 ? -8.258 -3.667 -17.256 1.00 89.69 111 SER A CA 1
ATOM 905 C C . SER A 1 111 ? -7.227 -4.234 -16.287 1.00 89.69 111 SER A C 1
ATOM 907 O O . SER A 1 111 ? -6.923 -3.657 -15.246 1.00 89.69 111 SER A O 1
ATOM 909 N N . ARG A 1 112 ? -6.663 -5.387 -16.639 1.00 93.69 112 ARG A N 1
ATOM 910 C CA . ARG A 1 112 ? -5.555 -6.001 -15.910 1.00 93.69 112 ARG A CA 1
ATOM 911 C C . ARG A 1 112 ? -4.597 -6.606 -16.917 1.00 93.69 112 ARG A C 1
ATOM 913 O O . ARG A 1 112 ? -5.004 -7.462 -17.698 1.00 93.69 112 ARG A O 1
ATOM 920 N N . SER A 1 113 ? -3.341 -6.186 -16.882 1.00 93.62 113 SER A N 1
ATOM 921 C CA . SER A 1 113 ? -2.289 -6.798 -17.687 1.00 93.62 113 SER A CA 1
ATOM 922 C C . SER A 1 113 ? -0.953 -6.754 -16.966 1.00 93.62 113 SER A C 1
ATOM 924 O O . SER A 1 113 ? -0.610 -5.742 -16.354 1.00 93.62 113 SER A O 1
ATOM 926 N N . THR A 1 114 ? -0.179 -7.814 -17.141 1.00 93.56 114 THR A N 1
ATOM 927 C CA . THR A 1 114 ? 1.227 -7.904 -16.755 1.00 93.56 114 THR A CA 1
ATOM 928 C C . THR A 1 114 ? 2.042 -8.204 -18.003 1.00 93.56 114 THR A C 1
ATOM 930 O O . THR A 1 114 ? 1.678 -9.096 -18.767 1.00 93.56 114 THR A O 1
ATOM 933 N N . THR A 1 115 ? 3.119 -7.463 -18.232 1.00 91.44 115 THR A N 1
ATOM 934 C CA . THR A 1 115 ? 4.045 -7.698 -19.350 1.00 91.44 115 THR A CA 1
ATOM 935 C C . THR A 1 115 ? 5.454 -7.840 -18.799 1.00 91.44 115 THR A C 1
ATOM 937 O O . THR A 1 115 ? 5.875 -6.989 -18.024 1.00 91.44 115 THR A O 1
ATOM 940 N N . ASN A 1 116 ? 6.183 -8.878 -19.204 1.00 90.44 116 ASN A N 1
ATOM 941 C CA . ASN A 1 116 ? 7.606 -9.028 -18.901 1.00 90.44 116 ASN A CA 1
ATOM 942 C C . ASN A 1 116 ? 8.417 -8.656 -20.147 1.00 90.44 116 ASN A C 1
ATOM 944 O O . ASN A 1 116 ? 8.123 -9.148 -21.237 1.00 90.44 116 ASN A O 1
ATOM 948 N N . LEU A 1 117 ? 9.400 -7.773 -19.992 1.00 89.50 117 LEU A N 1
ATOM 949 C CA . LEU A 1 117 ? 10.255 -7.259 -21.060 1.00 89.50 117 LEU A CA 1
ATOM 950 C C . LEU A 1 117 ? 11.728 -7.402 -20.678 1.00 89.50 117 LEU A C 1
ATOM 952 O O . LEU A 1 117 ? 12.089 -7.306 -19.505 1.00 89.50 117 LEU A O 1
ATOM 956 N N . THR A 1 118 ? 12.588 -7.567 -21.679 1.00 88.12 118 THR A N 1
ATOM 957 C CA . THR A 1 118 ? 14.033 -7.391 -21.490 1.00 88.12 118 THR A CA 1
ATOM 958 C C . THR A 1 118 ? 14.411 -5.909 -21.523 1.00 88.12 118 THR A C 1
ATOM 960 O O . THR A 1 118 ? 13.669 -5.093 -22.073 1.00 88.12 118 THR A O 1
ATOM 963 N N . PHE A 1 119 ? 15.593 -5.537 -21.018 1.00 83.75 119 PHE A N 1
ATOM 964 C CA . PHE A 1 119 ? 16.093 -4.153 -21.133 1.00 83.75 119 PHE A CA 1
ATOM 965 C C . PHE A 1 119 ? 16.099 -3.635 -22.579 1.00 83.75 119 PHE A C 1
ATOM 967 O O . PHE A 1 119 ? 15.679 -2.514 -22.846 1.00 83.75 119 PHE A O 1
ATOM 974 N N . THR A 1 120 ? 16.463 -4.490 -23.538 1.00 83.00 120 THR A N 1
ATOM 975 C CA . THR A 1 120 ? 16.467 -4.169 -24.977 1.00 83.00 120 THR A CA 1
ATOM 976 C C . THR A 1 120 ? 15.080 -3.913 -25.573 1.00 83.00 120 THR A C 1
ATOM 978 O O . THR A 1 120 ? 14.971 -3.494 -26.722 1.00 83.00 120 THR A O 1
ATOM 981 N N . GLN A 1 121 ? 14.013 -4.188 -24.824 1.00 83.62 121 GLN A N 1
ATOM 982 C CA . GLN A 1 121 ? 12.625 -4.031 -25.247 1.00 83.62 121 GLN A CA 1
ATOM 983 C C . GLN A 1 121 ? 11.934 -2.840 -24.579 1.00 83.62 121 GLN A C 1
ATOM 985 O O . GLN A 1 121 ? 10.721 -2.697 -24.727 1.00 83.62 121 GLN A O 1
ATOM 990 N N . ILE A 1 122 ? 12.667 -1.984 -23.858 1.00 78.44 122 ILE A N 1
ATOM 991 C CA . ILE A 1 122 ? 12.095 -0.810 -23.183 1.00 78.44 122 ILE A CA 1
ATOM 992 C C . ILE A 1 122 ? 11.365 0.123 -24.161 1.00 78.44 122 ILE A C 1
ATOM 994 O O . ILE A 1 122 ? 10.281 0.616 -23.861 1.00 78.44 122 ILE A O 1
ATOM 998 N N . ASN A 1 123 ? 11.873 0.238 -25.388 1.00 75.88 123 ASN A N 1
ATOM 999 C CA . ASN A 1 123 ? 11.262 0.996 -26.480 1.00 75.88 123 ASN A CA 1
ATOM 1000 C C . ASN A 1 123 ? 9.905 0.438 -26.964 1.00 75.88 123 ASN A C 1
ATOM 1002 O O . ASN A 1 123 ? 9.180 1.113 -27.690 1.00 75.88 123 ASN A O 1
ATOM 1006 N N . LYS A 1 124 ? 9.530 -0.791 -26.578 1.00 75.00 124 LYS A N 1
ATOM 1007 C CA . LYS A 1 124 ? 8.224 -1.393 -26.905 1.00 75.00 124 LYS A CA 1
ATOM 1008 C C . LYS A 1 124 ? 7.109 -0.946 -25.963 1.00 75.00 124 LYS A C 1
ATOM 1010 O O . LYS A 1 124 ? 5.951 -1.318 -26.179 1.00 75.00 124 LYS A O 1
ATOM 1015 N N . ILE A 1 125 ? 7.428 -0.196 -24.909 1.00 75.06 125 ILE A N 1
ATOM 1016 C CA . ILE A 1 125 ? 6.433 0.312 -23.968 1.00 75.06 125 ILE A CA 1
ATOM 1017 C C . ILE A 1 125 ? 5.544 1.307 -24.711 1.00 75.06 125 ILE A C 1
ATOM 1019 O O . ILE A 1 125 ? 5.953 2.417 -25.040 1.00 75.06 125 ILE A O 1
ATOM 1023 N N . LYS A 1 126 ? 4.295 0.906 -24.973 1.00 66.06 126 LYS A N 1
ATOM 1024 C CA . LYS A 1 126 ? 3.270 1.838 -25.442 1.00 66.06 126 LYS A CA 1
ATOM 1025 C C . LYS A 1 126 ? 2.980 2.811 -24.310 1.00 66.06 126 LYS A C 1
ATOM 1027 O O . LYS A 1 126 ? 2.332 2.444 -23.327 1.00 66.06 126 LYS A O 1
ATOM 1032 N N . LEU A 1 127 ? 3.483 4.030 -24.458 1.00 64.62 127 LEU A N 1
ATOM 1033 C CA . LEU A 1 127 ? 3.253 5.110 -23.515 1.00 64.62 127 LEU A CA 1
ATOM 1034 C C . LEU A 1 127 ? 1.743 5.354 -23.442 1.00 64.62 127 LEU A C 1
ATOM 1036 O O . LEU A 1 127 ? 1.115 5.768 -24.416 1.00 64.62 127 LEU A O 1
ATOM 1040 N N . LYS A 1 128 ? 1.148 5.028 -22.292 1.00 67.44 128 LYS A N 1
ATOM 1041 C CA . LYS A 1 128 ? -0.141 5.605 -21.914 1.00 67.44 128 LYS A CA 1
ATOM 1042 C C . LYS A 1 128 ? 0.064 7.080 -21.575 1.00 67.44 128 LYS A C 1
ATOM 1044 O O . LYS A 1 128 ? 1.202 7.547 -21.535 1.00 67.44 128 LYS A O 1
ATOM 1049 N N . GLU A 1 129 ? -1.030 7.782 -21.280 1.00 73.88 129 GLU A N 1
ATOM 1050 C CA . GLU A 1 129 ? -0.968 9.160 -20.780 1.00 73.88 129 GLU A CA 1
ATOM 1051 C C . GLU A 1 129 ? -0.019 9.293 -19.584 1.00 73.88 129 GLU A C 1
ATOM 1053 O O . GLU A 1 129 ? 0.658 10.308 -19.465 1.00 73.88 129 GLU A O 1
ATOM 1058 N N . LYS A 1 130 ? 0.062 8.266 -18.720 1.00 87.25 130 LYS A N 1
ATOM 1059 C CA . LYS A 1 130 ? 0.963 8.261 -17.564 1.00 87.25 130 LYS A CA 1
ATOM 1060 C C . LYS A 1 130 ? 1.838 7.008 -17.488 1.00 87.25 130 LYS A C 1
ATOM 1062 O O . LYS A 1 130 ? 1.393 5.897 -17.774 1.00 87.25 130 LYS A O 1
ATOM 1067 N N . ASN A 1 131 ? 3.080 7.170 -17.050 1.00 89.25 131 ASN A N 1
ATOM 1068 C CA . ASN A 1 131 ? 4.063 6.122 -16.814 1.00 89.25 131 ASN A CA 1
ATOM 1069 C C . ASN A 1 131 ? 4.768 6.403 -15.481 1.00 89.25 131 ASN A C 1
ATOM 1071 O O . ASN A 1 131 ? 5.416 7.434 -15.303 1.00 89.25 131 ASN A O 1
ATOM 1075 N N . ILE A 1 132 ? 4.655 5.471 -14.539 1.00 92.25 132 ILE A N 1
ATOM 1076 C CA . ILE A 1 132 ? 5.385 5.515 -13.273 1.00 92.25 132 ILE A CA 1
ATOM 1077 C C . ILE A 1 132 ? 6.392 4.374 -13.276 1.00 92.25 132 ILE A C 1
ATOM 1079 O O . ILE A 1 132 ? 6.017 3.202 -13.228 1.00 92.25 132 ILE A O 1
ATOM 1083 N N . PHE A 1 133 ? 7.668 4.730 -13.307 1.00 92.88 133 PHE A N 1
ATOM 1084 C CA . PHE A 1 133 ? 8.784 3.808 -13.197 1.00 92.88 133 PHE A CA 1
ATOM 1085 C C . PHE A 1 133 ? 9.171 3.655 -11.728 1.00 92.88 133 PHE A C 1
ATOM 1087 O O . PHE A 1 133 ? 9.454 4.633 -11.043 1.00 92.88 133 PHE A O 1
ATOM 1094 N N . PHE A 1 134 ? 9.223 2.424 -11.242 1.00 93.31 134 PHE A N 1
ATOM 1095 C CA . PHE A 1 134 ? 9.792 2.061 -9.957 1.00 93.31 134 PHE A CA 1
ATOM 1096 C C . PHE A 1 134 ? 11.181 1.495 -10.177 1.00 93.31 134 PHE A C 1
ATOM 1098 O O . PHE A 1 134 ? 11.336 0.490 -10.870 1.00 93.31 134 PHE A O 1
ATOM 1105 N N . VAL A 1 135 ? 12.172 2.100 -9.534 1.00 92.38 135 VAL A N 1
ATOM 1106 C CA . VAL A 1 135 ? 13.576 1.687 -9.588 1.00 92.38 135 VAL A CA 1
ATOM 1107 C C . VAL A 1 135 ? 14.070 1.245 -8.207 1.00 92.38 135 VAL A C 1
ATOM 1109 O O . VAL A 1 135 ? 13.593 1.752 -7.184 1.00 92.38 135 VAL A O 1
ATOM 1112 N N . PRO A 1 136 ? 15.048 0.331 -8.133 1.00 88.44 136 PRO A N 1
ATOM 1113 C CA . PRO A 1 136 ? 15.510 -0.201 -6.854 1.00 88.44 136 PRO A CA 1
ATOM 1114 C C . PRO A 1 136 ? 16.385 0.779 -6.056 1.00 88.44 136 PRO A C 1
ATOM 1116 O O . PRO A 1 136 ? 16.486 0.662 -4.836 1.00 88.44 136 PRO A O 1
ATOM 1119 N N . SER A 1 137 ? 17.037 1.753 -6.702 1.00 88.25 137 SER A N 1
ATOM 1120 C CA . SER A 1 137 ? 17.901 2.717 -6.007 1.00 88.25 137 SER A CA 1
ATOM 1121 C C . SER A 1 137 ? 18.000 4.067 -6.718 1.00 88.25 137 SER A C 1
ATOM 1123 O O . SER A 1 137 ? 17.661 4.193 -7.892 1.00 88.25 137 SER A O 1
ATOM 1125 N N . LEU A 1 138 ? 18.526 5.081 -6.019 1.00 89.50 138 LEU A N 1
ATOM 1126 C CA . LEU A 1 138 ? 18.757 6.417 -6.591 1.00 89.50 138 LEU A CA 1
ATOM 1127 C C . LEU A 1 138 ? 19.758 6.380 -7.756 1.00 89.50 138 LEU A C 1
ATOM 1129 O O . LEU A 1 138 ? 19.639 7.159 -8.698 1.00 89.50 138 LEU A O 1
ATOM 1133 N N . LYS A 1 139 ? 20.713 5.439 -7.726 1.00 90.44 139 LYS A N 1
ATOM 1134 C CA . LYS A 1 139 ? 21.623 5.197 -8.851 1.00 90.44 139 LYS A CA 1
ATOM 1135 C C . LYS A 1 139 ? 20.837 4.760 -10.089 1.00 90.44 139 LYS A C 1
ATOM 1137 O O . LYS A 1 139 ? 21.032 5.343 -11.145 1.00 90.44 139 LYS A O 1
ATOM 1142 N N . HIS A 1 140 ? 19.925 3.797 -9.940 1.00 90.38 140 HIS A N 1
ATOM 1143 C CA . HIS A 1 140 ? 19.065 3.349 -11.039 1.00 90.38 140 HIS A CA 1
ATOM 1144 C C . HIS A 1 140 ? 18.096 4.440 -11.498 1.00 90.38 140 HIS A C 1
ATOM 1146 O O . HIS A 1 140 ? 17.860 4.559 -12.689 1.00 90.38 140 HIS A O 1
ATOM 1152 N N . SER A 1 141 ? 17.602 5.280 -10.582 1.00 91.81 141 SER A N 1
ATOM 1153 C CA . SER A 1 141 ? 16.786 6.456 -10.924 1.00 91.81 141 SER A CA 1
ATOM 1154 C C . SER A 1 141 ? 17.511 7.369 -11.911 1.00 91.81 141 SER A C 1
ATOM 1156 O O . SER A 1 141 ? 16.972 7.712 -12.959 1.00 91.81 141 SER A O 1
ATOM 1158 N N . LYS A 1 142 ? 18.772 7.706 -11.605 1.00 92.75 142 LYS A N 1
ATOM 1159 C CA . LYS A 1 142 ? 19.606 8.530 -12.481 1.00 92.75 142 LYS A CA 1
ATOM 1160 C C . LYS A 1 142 ? 19.955 7.818 -13.791 1.00 92.75 142 LYS A C 1
ATOM 1162 O O . LYS A 1 142 ? 19.845 8.441 -14.835 1.00 92.75 142 LYS A O 1
ATOM 1167 N N . LEU A 1 143 ? 20.362 6.547 -13.735 1.00 91.19 143 LEU A N 1
ATOM 1168 C CA . LEU A 1 143 ? 20.706 5.773 -14.935 1.00 91.19 143 LEU A CA 1
ATOM 1169 C C . LEU A 1 143 ? 19.529 5.710 -15.911 1.00 91.19 143 LEU A C 1
ATOM 1171 O O . LEU A 1 143 ? 19.682 6.090 -17.062 1.00 91.19 143 LEU A O 1
ATOM 1175 N N . LEU A 1 144 ? 18.348 5.327 -15.422 1.00 90.56 144 LEU A N 1
ATOM 1176 C CA . LEU A 1 144 ? 17.146 5.228 -16.242 1.00 90.56 144 LEU A CA 1
ATOM 1177 C C . LEU A 1 144 ? 16.723 6.588 -16.807 1.00 90.56 144 LEU A C 1
ATOM 1179 O O . LEU A 1 144 ? 16.328 6.675 -17.963 1.00 90.56 144 LEU A O 1
ATOM 1183 N N . HIS A 1 145 ? 16.820 7.656 -16.011 1.00 92.44 145 HIS A N 1
ATOM 1184 C CA . HIS A 1 145 ? 16.597 9.013 -16.508 1.00 92.44 145 HIS A CA 1
ATOM 1185 C C . HIS A 1 145 ? 17.555 9.347 -17.658 1.00 92.44 145 HIS A C 1
ATOM 1187 O O . HIS A 1 145 ? 17.115 9.827 -18.696 1.00 92.44 145 HIS A O 1
ATOM 1193 N N . ASP A 1 146 ? 18.853 9.096 -17.481 1.00 91.12 146 ASP A N 1
ATOM 1194 C CA . ASP A 1 146 ? 19.870 9.435 -18.475 1.00 91.12 146 ASP A CA 1
ATOM 1195 C C . ASP A 1 146 ? 19.733 8.595 -19.759 1.00 91.12 146 ASP A C 1
ATOM 1197 O O . ASP A 1 146 ? 20.023 9.117 -20.833 1.00 91.12 146 ASP A O 1
ATOM 1201 N N . GLU A 1 147 ? 19.258 7.346 -19.655 1.00 87.88 147 GLU A N 1
ATOM 1202 C CA . GLU A 1 147 ? 18.917 6.468 -20.788 1.00 87.88 147 GLU A CA 1
ATOM 1203 C C . GLU A 1 147 ? 17.668 6.943 -21.543 1.00 87.88 147 GLU A C 1
ATOM 1205 O O . GLU A 1 147 ? 17.639 6.906 -22.769 1.00 87.88 147 GLU A O 1
ATOM 1210 N N . LEU A 1 148 ? 16.636 7.398 -20.825 1.00 86.69 148 LEU A N 1
ATOM 1211 C CA . LEU A 1 148 ? 15.330 7.715 -21.410 1.00 86.69 148 LEU A CA 1
ATOM 1212 C C . LEU A 1 148 ? 15.148 9.181 -21.809 1.00 86.69 148 LEU A C 1
ATOM 1214 O O . LEU A 1 148 ? 14.222 9.470 -22.562 1.00 86.69 148 LEU A O 1
ATOM 1218 N N . LYS A 1 149 ? 15.988 10.109 -21.333 1.00 84.50 149 LYS A N 1
ATOM 1219 C CA . LYS A 1 149 ? 15.814 11.565 -21.535 1.00 84.50 149 LYS A CA 1
ATOM 1220 C C . LYS A 1 149 ? 15.688 11.991 -23.004 1.00 84.50 149 LYS A C 1
ATOM 1222 O O . LYS A 1 149 ? 15.058 13.008 -23.278 1.00 84.50 149 LYS A O 1
ATOM 1227 N N . ASP A 1 150 ? 16.309 11.239 -23.914 1.00 83.19 150 ASP A N 1
ATOM 1228 C CA . ASP A 1 150 ? 16.325 11.532 -25.349 1.00 83.19 150 ASP A CA 1
ATOM 1229 C C . ASP A 1 150 ? 15.162 10.833 -26.089 1.00 83.19 150 ASP A C 1
ATOM 1231 O O . ASP A 1 150 ? 14.836 11.203 -27.215 1.00 83.19 150 ASP A O 1
ATOM 1235 N N . GLU A 1 151 ? 14.502 9.855 -25.453 1.00 81.88 151 GLU A N 1
ATOM 1236 C CA . GLU A 1 151 ? 13.370 9.101 -26.013 1.00 81.88 151 GLU A CA 1
ATOM 1237 C C . GLU A 1 151 ? 12.012 9.588 -25.488 1.00 81.88 151 GLU A C 1
ATOM 1239 O O . GLU A 1 151 ? 11.043 9.672 -26.244 1.00 81.88 151 GLU A O 1
ATOM 1244 N N . ILE A 1 152 ? 11.925 9.908 -24.193 1.00 83.44 152 ILE A N 1
ATOM 1245 C CA . ILE A 1 152 ? 10.705 10.374 -23.532 1.00 83.44 152 ILE A CA 1
ATOM 1246 C C . ILE A 1 152 ? 10.994 11.546 -22.596 1.00 83.44 152 ILE A C 1
ATOM 1248 O O . ILE A 1 152 ? 11.994 11.583 -21.880 1.00 83.44 152 ILE A O 1
ATOM 1252 N N . HIS A 1 153 ? 10.067 12.502 -22.548 1.00 85.56 153 HIS A N 1
ATOM 1253 C CA . HIS A 1 153 ? 10.147 13.584 -21.574 1.00 85.56 153 HIS A CA 1
ATOM 1254 C C . HIS A 1 153 ? 9.849 13.045 -20.171 1.00 85.56 153 HIS A C 1
ATOM 1256 O O . HIS A 1 153 ? 8.713 12.660 -19.895 1.00 85.56 153 HIS A O 1
ATOM 1262 N N . ILE A 1 154 ? 10.860 13.004 -19.300 1.00 87.94 154 ILE A N 1
ATOM 1263 C CA . ILE A 1 154 ? 10.713 12.648 -17.885 1.00 87.94 154 ILE A CA 1
ATOM 1264 C C . ILE A 1 154 ? 10.400 13.917 -17.096 1.00 87.94 154 ILE A C 1
ATOM 1266 O O . ILE A 1 154 ? 11.286 14.743 -16.874 1.00 87.94 154 ILE A O 1
ATOM 1270 N N . ASP A 1 155 ? 9.157 14.058 -16.640 1.00 87.06 155 ASP A N 1
ATOM 1271 C CA . ASP A 1 155 ? 8.756 15.233 -15.867 1.00 87.06 155 ASP A CA 1
ATOM 1272 C C . ASP A 1 155 ? 9.419 15.248 -14.481 1.00 87.06 155 ASP A C 1
ATOM 1274 O O . ASP A 1 155 ? 9.707 16.303 -13.910 1.00 87.06 155 ASP A O 1
ATOM 1278 N N . TYR A 1 156 ? 9.664 14.059 -13.922 1.00 87.94 156 TYR A N 1
ATOM 1279 C CA . TYR A 1 156 ? 10.292 13.915 -12.620 1.00 87.94 156 TYR A CA 1
ATOM 1280 C C . TYR A 1 156 ? 11.065 12.599 -12.478 1.00 87.94 156 TYR A C 1
ATOM 1282 O O . TYR A 1 156 ? 10.583 11.524 -12.834 1.00 87.94 156 TYR A O 1
ATOM 1290 N N . TYR A 1 157 ? 12.232 12.663 -11.837 1.00 89.69 157 TYR A N 1
ATOM 1291 C CA . TYR A 1 157 ? 12.914 11.487 -11.306 1.00 89.69 157 TYR A CA 1
ATOM 1292 C C . TYR A 1 157 ? 13.434 11.745 -9.896 1.00 89.69 157 TYR A C 1
ATOM 1294 O O . TYR A 1 157 ? 13.908 12.837 -9.571 1.00 89.69 157 TYR A O 1
ATOM 1302 N N . GLN A 1 158 ? 13.358 10.719 -9.053 1.00 87.50 158 GLN A N 1
ATOM 1303 C CA . GLN A 1 158 ? 13.715 10.841 -7.652 1.00 87.50 158 GLN A CA 1
ATOM 1304 C C . GLN A 1 158 ? 15.225 10.967 -7.467 1.00 87.50 158 GLN A C 1
ATOM 1306 O O . GLN A 1 158 ? 15.979 10.051 -7.813 1.00 87.50 158 GLN A O 1
ATOM 1311 N N . LYS A 1 159 ? 15.651 12.101 -6.896 1.00 84.38 159 LYS A N 1
ATOM 1312 C CA . LYS A 1 159 ? 17.062 12.425 -6.628 1.00 84.38 159 LYS A CA 1
ATOM 1313 C C . LYS A 1 159 ? 17.446 12.181 -5.173 1.00 84.38 159 LYS A C 1
ATOM 1315 O O . LYS A 1 159 ? 18.603 11.861 -4.904 1.00 84.38 159 LYS A O 1
ATOM 1320 N N . PHE A 1 160 ? 16.492 12.284 -4.245 1.00 79.81 160 PHE A N 1
ATOM 1321 C CA . PHE A 1 160 ? 16.733 12.113 -2.814 1.00 79.81 160 PHE A CA 1
ATOM 1322 C C . PHE A 1 160 ? 15.734 11.135 -2.182 1.00 79.81 160 PHE A C 1
ATOM 1324 O O . PHE A 1 160 ? 14.676 10.830 -2.718 1.00 79.81 160 PHE A O 1
ATOM 1331 N N . GLY A 1 161 ? 16.066 10.593 -1.009 1.00 67.94 161 GLY A N 1
ATOM 1332 C CA . GLY A 1 161 ? 15.191 9.665 -0.273 1.00 67.94 161 GLY A CA 1
ATOM 1333 C C . GLY A 1 161 ? 14.141 10.344 0.621 1.00 67.94 161 GLY A C 1
ATOM 1334 O O . GLY A 1 161 ? 13.513 9.669 1.437 1.00 67.94 161 GLY A O 1
ATOM 1335 N N . GLY A 1 162 ? 13.998 11.671 0.546 1.00 70.94 162 GLY A N 1
ATOM 1336 C CA . GLY A 1 162 ? 13.194 12.460 1.483 1.00 70.94 162 GLY A CA 1
ATOM 1337 C C . GLY A 1 162 ? 11.683 12.266 1.309 1.00 70.94 162 GLY A C 1
ATOM 1338 O O . GLY A 1 162 ? 11.181 12.173 0.192 1.00 70.94 162 GLY A O 1
ATOM 1339 N N . LYS A 1 163 ? 10.931 12.250 2.421 1.00 67.81 163 LYS A N 1
ATOM 1340 C CA . LYS A 1 163 ? 9.455 12.138 2.396 1.00 67.81 163 LYS A CA 1
ATOM 1341 C C . LYS A 1 163 ? 8.774 13.346 1.742 1.00 67.81 163 LYS A C 1
ATOM 1343 O O . LYS A 1 163 ? 7.728 13.182 1.120 1.00 67.81 163 LYS A O 1
ATOM 1348 N N . ASP A 1 164 ? 9.368 14.528 1.871 1.00 66.94 164 ASP A N 1
ATOM 1349 C CA . ASP A 1 164 ? 8.793 15.777 1.361 1.00 66.94 164 ASP A CA 1
ATOM 1350 C C . ASP A 1 164 ? 8.799 15.838 -0.169 1.00 66.94 164 ASP A C 1
ATOM 1352 O O . ASP A 1 164 ? 7.881 16.393 -0.766 1.00 66.94 164 ASP A O 1
ATOM 1356 N N . GLU A 1 165 ? 9.797 15.217 -0.805 1.00 69.31 165 GLU A N 1
ATOM 1357 C CA . GLU A 1 165 ? 9.900 15.111 -2.263 1.00 69.31 165 GLU A CA 1
ATOM 1358 C C . GLU A 1 165 ? 8.735 14.285 -2.827 1.00 69.31 165 GLU A C 1
ATOM 1360 O O . GLU A 1 165 ? 8.030 14.725 -3.730 1.00 69.31 165 GLU A O 1
ATOM 1365 N N . LEU A 1 166 ? 8.452 13.138 -2.202 1.00 72.19 166 LEU A N 1
ATOM 1366 C CA . LEU A 1 166 ? 7.352 12.268 -2.604 1.00 72.19 166 LEU A CA 1
ATOM 1367 C C . LEU A 1 166 ? 5.978 12.915 -2.405 1.00 72.19 166 LEU A C 1
ATOM 1369 O O . LEU A 1 166 ? 5.104 12.785 -3.258 1.00 72.19 166 LEU A O 1
ATOM 1373 N N . ASN A 1 167 ? 5.777 13.597 -1.276 1.00 70.50 167 ASN A N 1
ATOM 1374 C CA . ASN A 1 167 ? 4.498 14.236 -0.978 1.00 70.50 167 ASN A CA 1
ATOM 1375 C C . ASN A 1 167 ? 4.144 15.309 -2.010 1.00 70.50 167 ASN A C 1
ATOM 1377 O O . ASN A 1 167 ? 2.965 15.455 -2.316 1.00 70.50 167 ASN A O 1
ATOM 1381 N N . LYS A 1 168 ? 5.136 16.017 -2.567 1.00 68.06 168 LYS A N 1
ATOM 1382 C CA . LYS A 1 168 ? 4.900 16.962 -3.663 1.00 68.06 168 LYS A CA 1
ATOM 1383 C C . LYS A 1 168 ? 4.354 16.253 -4.902 1.00 68.06 168 LYS A C 1
ATOM 1385 O O . LYS A 1 168 ? 3.390 16.726 -5.470 1.00 68.06 168 LYS A O 1
ATOM 1390 N N . ILE A 1 169 ? 4.882 15.087 -5.259 1.00 69.75 169 ILE A N 1
ATOM 1391 C CA . ILE A 1 169 ? 4.480 14.363 -6.479 1.00 69.75 169 ILE A CA 1
ATOM 1392 C C . ILE A 1 169 ? 3.137 13.651 -6.317 1.00 69.75 169 ILE A C 1
ATOM 1394 O O . ILE A 1 169 ? 2.327 13.642 -7.234 1.00 69.75 169 ILE A O 1
ATOM 1398 N N . ILE A 1 170 ? 2.906 13.018 -5.162 1.00 66.06 170 ILE A N 1
ATOM 1399 C CA . ILE A 1 170 ? 1.685 12.235 -4.923 1.00 66.06 170 ILE A CA 1
ATOM 1400 C C . ILE A 1 170 ? 0.489 13.147 -4.625 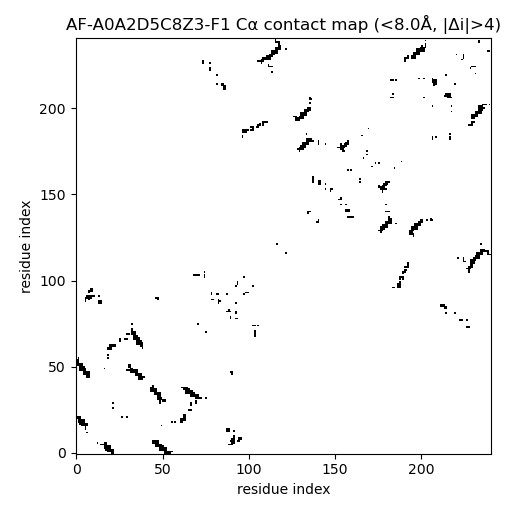1.00 66.06 170 ILE A C 1
ATOM 1402 O O . ILE A 1 170 ? -0.629 12.814 -5.011 1.00 66.06 170 ILE A O 1
ATOM 1406 N N . ASN A 1 171 ? 0.703 14.269 -3.923 1.00 63.28 171 ASN A N 1
ATOM 1407 C CA . ASN A 1 171 ? -0.392 15.101 -3.416 1.00 63.28 171 ASN A CA 1
ATOM 1408 C C . ASN A 1 171 ? -0.553 16.453 -4.121 1.00 63.28 171 ASN A C 1
ATOM 1410 O O . ASN A 1 171 ? -1.630 17.037 -3.994 1.00 63.28 171 ASN A O 1
ATOM 1414 N N . ASN A 1 172 ? 0.456 16.981 -4.825 1.00 54.06 172 ASN A N 1
ATOM 1415 C CA . ASN A 1 172 ? 0.244 18.197 -5.610 1.00 54.06 172 ASN A CA 1
ATOM 1416 C C . ASN A 1 172 ? -0.307 17.814 -6.981 1.00 54.06 172 ASN A C 1
ATOM 1418 O O . ASN A 1 172 ? 0.166 16.875 -7.610 1.00 54.06 172 ASN A O 1
ATOM 1422 N N . ASN A 1 173 ? -1.293 18.582 -7.445 1.00 46.47 173 ASN A N 1
ATOM 1423 C CA . ASN A 1 173 ? -1.968 18.469 -8.744 1.00 46.47 173 ASN A CA 1
ATOM 1424 C C . ASN A 1 173 ? -1.046 18.704 -9.964 1.00 46.47 173 ASN A C 1
ATOM 1426 O O . ASN A 1 173 ? -1.512 19.131 -11.020 1.00 46.47 173 ASN A O 1
ATOM 1430 N N . GLU A 1 174 ? 0.260 18.482 -9.837 1.00 54.59 174 GLU A N 1
ATOM 1431 C CA . GLU A 1 174 ? 1.169 18.460 -10.971 1.00 54.59 174 GLU A CA 1
ATOM 1432 C C . GLU A 1 174 ? 0.836 17.199 -11.777 1.00 54.59 174 GLU A C 1
ATOM 1434 O O . GLU A 1 174 ? 0.955 16.069 -11.300 1.00 54.59 174 GLU A O 1
ATOM 1439 N N . ASN A 1 175 ? 0.320 17.398 -12.992 1.00 62.75 175 ASN A N 1
ATOM 1440 C CA . ASN A 1 175 ? -0.006 16.329 -13.932 1.00 62.75 175 ASN A CA 1
ATOM 1441 C C . ASN A 1 175 ? 1.283 15.722 -14.497 1.00 62.75 175 ASN A C 1
ATOM 1443 O O . ASN A 1 175 ? 1.563 15.826 -15.688 1.00 62.75 175 ASN A O 1
ATOM 1447 N N . PHE A 1 176 ? 2.074 15.094 -13.633 1.00 70.75 176 PHE A N 1
ATOM 1448 C CA . PHE A 1 176 ? 3.231 14.331 -14.052 1.00 70.75 176 PHE A CA 1
ATOM 1449 C C . PHE A 1 176 ? 2.768 13.148 -14.895 1.00 70.75 176 PHE A C 1
ATOM 1451 O O . PHE A 1 176 ? 1.944 12.331 -14.460 1.00 70.75 176 PHE A O 1
ATOM 1458 N N . SER A 1 177 ? 3.274 13.103 -16.121 1.00 80.19 177 SER A N 1
ATOM 1459 C CA . SER A 1 177 ? 2.984 12.061 -17.091 1.00 80.19 177 SER A CA 1
ATOM 1460 C C . SER A 1 177 ? 4.029 10.962 -16.970 1.00 80.19 177 SER A C 1
ATOM 1462 O O . SER A 1 177 ? 3.657 9.809 -16.806 1.00 80.19 177 SER A O 1
ATOM 1464 N N . ASN A 1 178 ? 5.322 11.286 -16.925 1.00 88.06 178 ASN A N 1
ATOM 1465 C CA . ASN A 1 178 ? 6.408 10.312 -16.803 1.00 88.06 178 ASN A CA 1
ATOM 1466 C C . ASN A 1 178 ? 7.254 10.569 -15.550 1.00 88.06 178 ASN A C 1
ATOM 1468 O O . ASN A 1 178 ? 7.986 11.557 -15.461 1.00 88.06 178 ASN A O 1
ATOM 1472 N N . THR A 1 179 ? 7.190 9.637 -14.600 1.00 90.25 179 THR A N 1
ATOM 1473 C CA . THR A 1 179 ? 7.779 9.792 -13.262 1.00 90.25 179 THR A CA 1
ATOM 1474 C C . THR A 1 179 ? 8.641 8.586 -12.907 1.00 90.25 179 THR A C 1
ATOM 1476 O O . THR A 1 179 ? 8.176 7.453 -13.001 1.00 90.25 179 THR A O 1
ATOM 1479 N N . ILE A 1 180 ? 9.863 8.804 -12.418 1.00 92.25 180 ILE A N 1
ATOM 1480 C CA . ILE A 1 180 ? 10.748 7.749 -11.898 1.00 92.25 180 ILE A CA 1
ATOM 1481 C C . ILE A 1 180 ? 10.848 7.860 -10.370 1.00 92.25 180 ILE A C 1
ATOM 1483 O O . ILE A 1 180 ? 11.302 8.868 -9.829 1.00 92.25 180 ILE A O 1
ATOM 1487 N N . LEU A 1 181 ? 10.436 6.811 -9.661 1.00 91.69 181 LEU A N 1
ATOM 1488 C CA . LEU A 1 181 ? 10.341 6.736 -8.205 1.00 91.69 181 LEU A CA 1
ATOM 1489 C C . LEU A 1 181 ? 11.131 5.553 -7.650 1.00 91.69 181 LEU A C 1
ATOM 1491 O O . LEU A 1 181 ? 11.222 4.491 -8.262 1.00 91.69 181 LEU A O 1
ATOM 1495 N N . LEU A 1 182 ? 11.624 5.689 -6.422 1.00 89.88 182 LEU A N 1
ATOM 14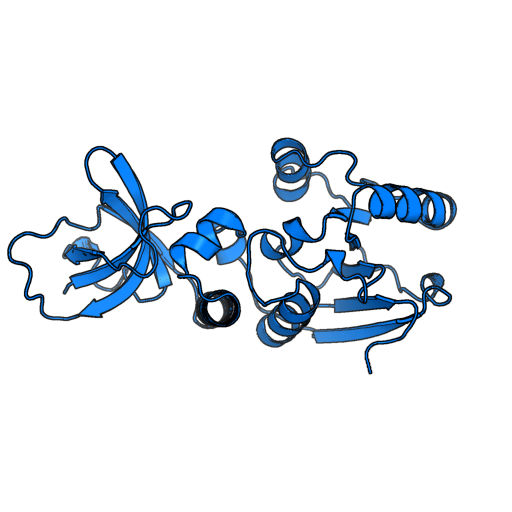96 C CA . LEU A 1 182 ? 12.121 4.538 -5.676 1.00 89.88 182 LEU A CA 1
ATOM 1497 C C . LEU A 1 182 ? 10.995 3.533 -5.401 1.00 89.88 182 LEU A C 1
ATOM 1499 O O . LEU A 1 182 ? 9.869 3.896 -5.051 1.00 89.88 182 LEU A O 1
ATOM 1503 N N . SER A 1 183 ? 11.331 2.249 -5.490 1.00 87.94 183 SER A N 1
ATOM 1504 C CA . SER A 1 183 ? 10.417 1.123 -5.280 1.00 87.94 183 SER A CA 1
ATOM 1505 C C . SER A 1 183 ? 9.736 1.117 -3.909 1.00 87.94 183 SER A C 1
ATOM 1507 O O . SER A 1 183 ? 8.587 0.699 -3.785 1.00 87.94 183 SER A O 1
ATOM 1509 N N . ASN A 1 184 ? 10.388 1.665 -2.881 1.00 84.06 184 ASN A N 1
ATOM 1510 C CA . ASN A 1 184 ? 9.826 1.808 -1.535 1.00 84.06 184 ASN A CA 1
ATOM 1511 C C . ASN A 1 184 ? 8.603 2.746 -1.453 1.00 84.06 184 ASN A C 1
ATOM 1513 O O . ASN A 1 184 ? 7.957 2.826 -0.406 1.00 84.06 184 ASN A O 1
ATOM 1517 N N . ASN A 1 185 ? 8.278 3.452 -2.537 1.00 87.00 185 ASN A N 1
ATOM 1518 C CA . ASN A 1 185 ? 7.089 4.286 -2.640 1.00 87.00 185 ASN A CA 1
ATOM 1519 C C . ASN A 1 185 ? 5.903 3.574 -3.293 1.00 87.00 185 ASN A C 1
ATOM 1521 O O . ASN A 1 185 ? 4.802 4.113 -3.247 1.00 87.00 185 ASN A O 1
ATOM 1525 N N . PHE A 1 186 ? 6.093 2.371 -3.842 1.00 90.75 186 PHE A N 1
ATOM 1526 C CA . PHE A 1 186 ? 5.067 1.633 -4.579 1.00 90.75 186 PHE A CA 1
ATOM 1527 C C . PHE A 1 186 ? 3.742 1.484 -3.814 1.00 90.75 186 PHE A C 1
ATOM 1529 O O . PHE A 1 186 ? 2.669 1.742 -4.365 1.00 90.75 186 PHE A O 1
ATOM 1536 N N . GLU A 1 187 ? 3.791 1.142 -2.522 1.00 89.56 187 GLU A N 1
ATOM 1537 C CA . GLU A 1 187 ? 2.562 0.947 -1.740 1.00 89.56 187 GLU A CA 1
ATOM 1538 C C . GLU A 1 187 ? 1.744 2.219 -1.524 1.00 89.56 187 GLU A C 1
ATOM 1540 O O . GLU A 1 187 ? 0.535 2.148 -1.304 1.00 89.56 187 GLU A O 1
ATOM 1545 N N . LYS A 1 188 ? 2.372 3.387 -1.663 1.00 88.12 188 LYS A N 1
ATOM 1546 C CA . LYS A 1 188 ? 1.712 4.690 -1.531 1.00 88.12 188 LYS A CA 1
ATOM 1547 C C . LYS A 1 188 ? 0.990 5.111 -2.810 1.00 88.12 188 LYS A C 1
ATOM 1549 O O . LYS A 1 188 ? 0.212 6.057 -2.770 1.00 88.12 188 LYS A O 1
ATOM 1554 N N . ILE A 1 189 ? 1.242 4.433 -3.930 1.00 89.44 189 ILE A N 1
ATOM 1555 C CA . ILE A 1 189 ? 0.662 4.777 -5.227 1.00 89.44 189 ILE A CA 1
ATOM 1556 C C . ILE A 1 189 ? -0.690 4.083 -5.414 1.00 89.44 189 ILE A C 1
ATOM 1558 O O . ILE A 1 189 ? -0.819 2.867 -5.228 1.00 89.44 189 ILE A O 1
ATOM 1562 N N . THR A 1 190 ? -1.690 4.868 -5.817 1.00 90.56 190 THR A N 1
ATOM 1563 C CA . THR A 1 190 ? -3.009 4.382 -6.237 1.00 90.56 190 THR A CA 1
ATOM 1564 C C . THR A 1 190 ? -2.965 3.956 -7.703 1.00 90.56 190 THR A C 1
ATOM 1566 O O . THR A 1 190 ? -2.517 4.704 -8.573 1.00 90.56 190 THR A O 1
ATOM 1569 N N . ILE A 1 191 ? -3.455 2.751 -7.976 1.00 92.62 191 ILE A N 1
ATOM 1570 C CA . ILE A 1 191 ? -3.514 2.152 -9.308 1.00 92.62 191 ILE A CA 1
ATOM 1571 C C . ILE A 1 191 ? -4.724 2.687 -10.084 1.00 92.62 191 ILE A C 1
ATOM 1573 O O . ILE A 1 191 ? -5.836 2.694 -9.551 1.00 92.62 191 ILE A O 1
ATOM 1577 N N . ASN A 1 192 ? -4.527 3.100 -11.337 1.00 90.06 192 ASN A N 1
ATOM 1578 C CA . ASN A 1 192 ? -5.567 3.597 -12.240 1.00 90.06 192 ASN A CA 1
ATOM 1579 C C . ASN A 1 192 ? -5.426 3.011 -13.665 1.00 90.06 192 ASN A C 1
ATOM 1581 O O . ASN A 1 192 ? -4.459 2.309 -13.964 1.00 90.06 192 ASN A O 1
ATOM 1585 N N . ASN A 1 193 ? -6.429 3.242 -14.523 1.00 88.69 193 ASN A N 1
ATOM 1586 C CA . ASN A 1 193 ? -6.474 2.679 -15.881 1.00 88.69 193 ASN A CA 1
ATOM 1587 C C . ASN A 1 193 ? -5.502 3.366 -16.851 1.00 88.69 193 ASN A C 1
ATOM 1589 O O . ASN A 1 193 ? -5.028 2.719 -17.784 1.00 88.69 193 ASN A O 1
ATOM 1593 N N . ASP A 1 194 ? -5.204 4.646 -16.642 1.00 88.19 194 ASP A N 1
ATOM 1594 C CA . ASP A 1 194 ? -4.530 5.505 -17.626 1.00 88.19 194 ASP A CA 1
ATOM 1595 C C . ASP A 1 194 ? -3.018 5.611 -17.376 1.00 88.19 194 ASP A C 1
ATOM 1597 O O . ASP A 1 194 ? -2.318 6.401 -18.005 1.00 88.19 194 ASP A O 1
ATOM 1601 N N . CYS A 1 195 ? -2.504 4.767 -16.477 1.00 90.06 195 CYS A N 1
ATOM 1602 C CA . CYS A 1 195 ? -1.106 4.711 -16.090 1.00 90.06 195 CYS A CA 1
ATOM 1603 C C . CYS A 1 195 ? -0.500 3.326 -16.340 1.00 90.06 195 CYS A C 1
ATOM 1605 O O . CYS A 1 195 ? -1.099 2.295 -16.014 1.00 90.06 195 CYS A O 1
ATOM 1607 N N . ASN A 1 196 ? 0.723 3.309 -16.861 1.00 92.38 196 ASN A N 1
ATOM 1608 C CA . ASN A 1 196 ? 1.610 2.155 -16.805 1.00 92.38 196 ASN A CA 1
ATOM 1609 C C . ASN A 1 196 ? 2.420 2.192 -15.500 1.00 92.38 196 ASN A C 1
ATOM 1611 O O . ASN A 1 196 ? 2.950 3.237 -15.122 1.00 92.38 196 ASN A O 1
ATOM 1615 N N . TYR A 1 197 ? 2.541 1.047 -14.832 1.00 93.94 197 TYR A N 1
ATOM 1616 C CA . TYR A 1 197 ? 3.366 0.856 -13.637 1.00 93.94 197 TYR A CA 1
ATOM 1617 C C . TYR A 1 197 ? 4.540 -0.048 -14.000 1.00 93.94 197 TYR A C 1
ATOM 1619 O O . TYR A 1 197 ? 4.367 -1.248 -14.215 1.00 93.94 197 TYR A O 1
ATOM 1627 N N . ILE A 1 198 ? 5.723 0.542 -14.130 1.00 93.75 198 ILE A N 1
ATOM 1628 C CA . ILE A 1 198 ? 6.886 -0.080 -14.759 1.00 93.75 198 ILE A CA 1
ATOM 1629 C C . ILE A 1 198 ? 7.930 -0.374 -13.684 1.00 93.75 198 ILE A C 1
ATOM 1631 O O . ILE A 1 198 ? 8.341 0.530 -12.972 1.00 93.75 198 ILE A O 1
ATOM 1635 N N . PHE A 1 199 ? 8.383 -1.614 -13.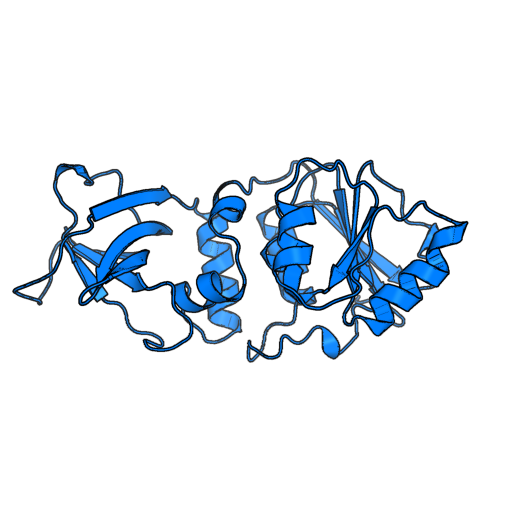552 1.00 93.94 199 PHE A N 1
ATOM 1636 C CA . PHE A 1 199 ? 9.400 -2.024 -12.583 1.00 93.94 199 PHE A CA 1
ATOM 1637 C C . PHE A 1 199 ? 10.702 -2.305 -13.326 1.00 93.94 199 PHE A C 1
ATOM 1639 O O . PHE A 1 199 ? 10.805 -3.314 -14.021 1.00 93.94 199 PHE A O 1
ATOM 1646 N N . TYR A 1 200 ? 11.669 -1.395 -13.217 1.00 91.06 200 TYR A N 1
ATOM 1647 C CA . TYR A 1 200 ? 12.936 -1.469 -13.943 1.00 91.06 200 TYR A CA 1
ATOM 1648 C C . TYR A 1 200 ? 14.015 -2.205 -13.143 1.00 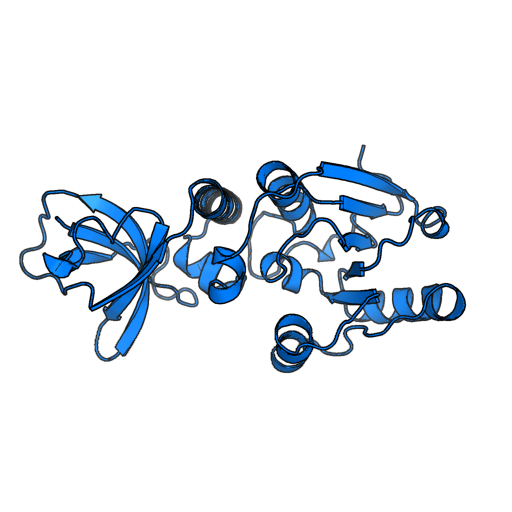91.06 200 TYR A C 1
ATOM 1650 O O . TYR A 1 200 ? 14.260 -1.871 -11.988 1.00 91.06 200 TYR A O 1
ATOM 1658 N N . ASP A 1 201 ? 14.700 -3.156 -13.781 1.00 86.94 201 ASP A N 1
ATOM 1659 C CA . ASP A 1 201 ? 15.604 -4.110 -13.123 1.00 86.94 201 ASP A CA 1
ATOM 1660 C C . ASP A 1 201 ? 14.865 -4.967 -12.080 1.00 86.94 201 ASP A C 1
ATOM 1662 O O . ASP A 1 201 ? 15.289 -5.141 -10.944 1.00 86.94 201 ASP A O 1
ATOM 1666 N N . SER A 1 202 ? 13.702 -5.508 -12.447 1.00 80.31 202 SER A N 1
ATOM 1667 C CA . SER A 1 202 ? 12.812 -6.239 -11.532 1.00 80.31 202 SER A CA 1
ATOM 1668 C C . SER A 1 202 ? 13.416 -7.509 -10.904 1.00 80.31 202 SER A C 1
ATOM 1670 O O . SER A 1 202 ? 12.839 -8.048 -9.963 1.00 80.31 202 SER A O 1
ATOM 1672 N N . ASN A 1 203 ? 14.588 -7.977 -11.348 1.00 77.75 203 ASN A N 1
ATOM 1673 C CA . ASN A 1 203 ? 15.335 -9.038 -10.658 1.00 77.75 203 ASN A CA 1
ATOM 1674 C C . ASN A 1 203 ? 16.257 -8.518 -9.544 1.00 77.75 203 ASN A C 1
ATOM 1676 O O . ASN A 1 203 ? 16.847 -9.318 -8.816 1.00 77.75 203 ASN A O 1
ATOM 1680 N N . SER A 1 204 ? 16.394 -7.201 -9.384 1.00 78.69 204 SER A N 1
ATOM 1681 C CA . SER A 1 204 ? 17.302 -6.611 -8.410 1.00 78.69 204 SER A CA 1
ATOM 1682 C C . SER A 1 204 ? 16.957 -7.038 -6.986 1.00 78.69 204 SER A C 1
ATOM 1684 O O . SER A 1 204 ? 15.852 -6.809 -6.484 1.00 78.69 204 SER A O 1
ATOM 1686 N N . ASN A 1 205 ? 17.953 -7.557 -6.266 1.00 72.62 205 ASN A N 1
ATOM 1687 C CA . ASN A 1 205 ? 17.827 -7.865 -4.837 1.00 72.62 205 ASN A CA 1
ATOM 1688 C C . ASN A 1 205 ? 17.479 -6.626 -3.992 1.00 72.62 205 ASN A C 1
ATOM 1690 O O . ASN A 1 205 ? 16.960 -6.760 -2.886 1.00 72.62 205 ASN A O 1
ATOM 1694 N N . ALA A 1 206 ? 17.735 -5.423 -4.512 1.00 70.25 206 ALA A N 1
ATOM 1695 C CA . ALA A 1 206 ? 17.423 -4.156 -3.862 1.00 70.25 206 ALA A CA 1
ATOM 1696 C C . ALA A 1 206 ? 15.917 -3.822 -3.827 1.00 70.25 206 ALA A C 1
ATOM 1698 O O . ALA A 1 206 ? 15.523 -2.875 -3.148 1.00 70.25 206 ALA A O 1
ATOM 1699 N N . TYR A 1 207 ? 15.058 -4.610 -4.484 1.00 72.44 207 TYR A N 1
ATOM 1700 C CA . TYR A 1 207 ? 13.613 -4.538 -4.255 1.00 72.44 207 TYR A CA 1
ATOM 1701 C C . TYR A 1 207 ? 13.154 -5.224 -2.953 1.00 72.44 207 TYR A C 1
ATOM 1703 O O . TYR A 1 207 ? 11.997 -5.057 -2.550 1.00 72.44 207 TYR A O 1
ATOM 1711 N N . LYS A 1 208 ? 14.045 -5.945 -2.251 1.00 66.56 208 LYS A N 1
ATOM 1712 C CA . LYS A 1 208 ? 13.798 -6.374 -0.867 1.00 66.56 208 LYS A CA 1
ATOM 1713 C C . LYS A 1 208 ? 13.759 -5.140 0.029 1.00 66.56 208 LYS A C 1
ATOM 1715 O O . LYS A 1 208 ? 14.727 -4.385 0.119 1.00 66.56 208 LYS A O 1
ATOM 1720 N N . LEU A 1 209 ? 12.629 -4.909 0.687 1.00 62.69 209 LEU A N 1
ATOM 1721 C CA . LEU A 1 209 ? 12.473 -3.740 1.542 1.00 62.69 209 LEU A CA 1
ATOM 1722 C C . LEU A 1 209 ? 13.238 -3.937 2.855 1.00 62.69 209 LEU A C 1
ATOM 1724 O O . LEU A 1 209 ? 12.955 -4.889 3.571 1.00 62.69 209 LEU A O 1
ATOM 1728 N N . PRO A 1 210 ? 14.112 -3.004 3.269 1.00 51.78 210 PRO A N 1
ATOM 1729 C CA . PRO A 1 210 ? 14.927 -3.169 4.478 1.00 51.78 210 PRO A CA 1
ATOM 1730 C C . PRO A 1 210 ? 14.119 -3.212 5.787 1.00 51.78 210 PRO A C 1
ATOM 1732 O O . PRO A 1 210 ? 14.682 -3.468 6.845 1.00 51.78 210 PRO A O 1
ATOM 1735 N N . LYS A 1 211 ? 12.811 -2.921 5.742 1.00 55.56 211 LYS A N 1
ATOM 1736 C CA . LYS A 1 211 ? 11.911 -2.916 6.908 1.00 55.56 211 LYS A CA 1
ATOM 1737 C C . LYS A 1 211 ? 10.933 -4.087 6.947 1.00 55.56 211 LYS A C 1
ATOM 1739 O O . LYS A 1 211 ? 10.143 -4.158 7.884 1.00 55.56 211 LYS A O 1
ATOM 1744 N N . LEU A 1 212 ? 10.949 -4.955 5.940 1.00 55.62 212 LEU A N 1
ATOM 1745 C CA . LEU A 1 212 ? 10.078 -6.112 5.872 1.00 55.62 212 LEU A CA 1
ATOM 1746 C C . LEU A 1 212 ? 10.906 -7.365 5.617 1.00 55.62 212 LEU A C 1
ATOM 1748 O O . LEU A 1 212 ? 11.841 -7.342 4.825 1.00 55.62 212 LEU A O 1
ATOM 1752 N N . ASN A 1 213 ? 10.567 -8.446 6.309 1.00 56.09 213 ASN A N 1
ATOM 1753 C CA . ASN A 1 213 ? 11.438 -9.612 6.352 1.00 56.09 213 ASN A CA 1
ATOM 1754 C C . ASN A 1 213 ? 11.437 -10.415 5.040 1.00 56.09 213 ASN A C 1
ATOM 1756 O O . ASN A 1 213 ? 12.498 -10.916 4.675 1.00 56.09 213 ASN A O 1
ATOM 1760 N N . GLU A 1 214 ? 10.295 -10.552 4.339 1.00 62.62 214 GLU A N 1
ATOM 1761 C CA . GLU A 1 214 ? 10.169 -11.593 3.295 1.00 62.62 214 GLU A CA 1
ATOM 1762 C C . GLU A 1 214 ? 9.529 -11.174 1.956 1.00 62.62 214 GLU A C 1
ATOM 1764 O O . GLU A 1 214 ? 9.944 -11.726 0.942 1.00 62.62 214 GLU A O 1
ATOM 1769 N N . LEU A 1 215 ? 8.610 -10.196 1.877 1.00 67.62 215 LEU A N 1
ATOM 1770 C CA . LEU A 1 215 ? 8.003 -9.800 0.591 1.00 67.62 215 LEU A CA 1
ATOM 1771 C C . LEU A 1 215 ? 8.893 -8.813 -0.180 1.00 67.62 215 LEU A C 1
ATOM 1773 O O . LEU A 1 215 ? 9.234 -7.729 0.311 1.00 67.62 215 LEU A O 1
ATOM 1777 N N . ASN A 1 216 ? 9.183 -9.135 -1.435 1.00 78.81 216 ASN A N 1
ATOM 1778 C CA . ASN A 1 216 ? 9.757 -8.204 -2.399 1.00 78.81 216 ASN A CA 1
ATOM 1779 C C . ASN A 1 216 ? 8.640 -7.319 -3.014 1.00 78.81 216 ASN A C 1
ATOM 1781 O O . ASN A 1 216 ? 7.538 -7.789 -3.294 1.00 78.81 216 ASN A O 1
ATOM 1785 N N . ILE A 1 217 ? 8.914 -6.032 -3.270 1.00 86.75 217 ILE A N 1
ATOM 1786 C CA . ILE A 1 217 ? 8.003 -5.114 -3.989 1.00 86.75 217 ILE A CA 1
ATOM 1787 C C . ILE A 1 217 ? 7.430 -5.718 -5.280 1.00 86.75 217 ILE A C 1
ATOM 1789 O O . ILE A 1 217 ? 6.275 -5.454 -5.604 1.00 86.75 217 ILE A O 1
ATOM 1793 N N . ILE A 1 218 ? 8.195 -6.538 -6.002 1.00 88.94 218 ILE A N 1
ATOM 1794 C CA . ILE A 1 218 ? 7.726 -7.204 -7.225 1.00 88.94 218 ILE A CA 1
ATOM 1795 C C . ILE A 1 218 ? 6.563 -8.162 -6.941 1.00 88.94 218 ILE A C 1
ATOM 1797 O O . ILE A 1 218 ? 5.555 -8.136 -7.644 1.00 88.94 218 ILE A O 1
ATOM 1801 N N . GLU A 1 219 ? 6.647 -8.960 -5.879 1.00 87.94 219 GLU A N 1
ATOM 1802 C CA . GLU A 1 219 ? 5.567 -9.868 -5.472 1.00 87.94 219 GLU A CA 1
ATOM 1803 C C . GLU A 1 219 ? 4.335 -9.071 -5.034 1.00 87.94 219 GLU A C 1
ATOM 1805 O O . GLU A 1 219 ? 3.204 -9.390 -5.414 1.00 87.94 219 GLU A O 1
ATOM 1810 N N . SER A 1 220 ? 4.559 -7.976 -4.301 1.00 90.12 220 SER A N 1
ATOM 1811 C CA . SER A 1 220 ? 3.500 -7.037 -3.932 1.00 90.12 220 SER A CA 1
ATOM 1812 C C . SER A 1 220 ? 2.818 -6.440 -5.162 1.00 90.12 220 SER A C 1
ATOM 1814 O O . SER A 1 220 ? 1.595 -6.321 -5.209 1.00 90.12 220 SER A O 1
ATOM 1816 N N . ALA A 1 221 ? 3.589 -6.125 -6.204 1.00 93.44 221 ALA A N 1
ATOM 1817 C CA . ALA A 1 221 ? 3.082 -5.584 -7.455 1.00 93.44 221 ALA A CA 1
ATOM 1818 C C . ALA A 1 221 ? 2.172 -6.571 -8.190 1.00 93.44 221 ALA A C 1
ATOM 1820 O O . ALA A 1 221 ? 1.065 -6.195 -8.584 1.00 93.44 221 ALA A O 1
ATOM 1821 N N . TYR A 1 222 ? 2.576 -7.839 -8.301 1.00 93.56 222 TYR A N 1
ATOM 1822 C CA . TYR A 1 222 ? 1.718 -8.897 -8.840 1.00 93.56 222 TYR A CA 1
ATOM 1823 C C . TYR A 1 222 ? 0.435 -9.073 -8.022 1.00 93.56 222 TYR A C 1
ATOM 1825 O O . TYR A 1 222 ? -0.657 -9.174 -8.588 1.00 93.56 222 TYR A O 1
ATOM 1833 N N . LEU A 1 223 ? 0.531 -9.047 -6.691 1.00 93.38 223 LEU A N 1
ATOM 1834 C CA . LEU A 1 223 ? -0.632 -9.160 -5.814 1.00 93.38 223 LEU A CA 1
ATOM 1835 C C . LEU A 1 223 ? -1.591 -7.968 -5.971 1.00 93.38 223 LEU A C 1
ATOM 1837 O O . LEU A 1 223 ? -2.803 -8.157 -6.118 1.00 93.38 223 LEU A O 1
ATOM 1841 N N . LYS A 1 224 ? -1.060 -6.741 -5.981 1.00 94.81 224 LYS A N 1
ATOM 1842 C CA . LYS A 1 224 ? -1.833 -5.505 -6.167 1.00 94.81 224 LYS A CA 1
ATOM 1843 C C . LYS A 1 224 ? -2.507 -5.494 -7.536 1.00 94.81 224 LYS A C 1
ATOM 1845 O O . LYS A 1 224 ? -3.690 -5.168 -7.622 1.00 94.81 224 LYS A O 1
ATOM 1850 N N . ASN A 1 225 ? -1.805 -5.932 -8.583 1.00 95.94 225 ASN A N 1
ATOM 1851 C CA . ASN A 1 225 ? -2.371 -6.094 -9.918 1.00 95.94 225 ASN A CA 1
ATOM 1852 C C . ASN A 1 225 ? -3.478 -7.159 -9.957 1.00 95.94 225 ASN A C 1
ATOM 1854 O O . ASN A 1 225 ? -4.528 -6.945 -10.557 1.00 95.94 225 ASN A O 1
ATOM 1858 N N . SER A 1 226 ? -3.297 -8.288 -9.275 1.00 94.75 226 SER A N 1
ATOM 1859 C CA . SER A 1 226 ? -4.312 -9.343 -9.210 1.00 94.75 226 SER A CA 1
ATOM 1860 C C . SER A 1 226 ? -5.621 -8.852 -8.576 1.00 94.75 226 SER A C 1
ATOM 1862 O O . SER A 1 226 ? -6.701 -9.141 -9.101 1.00 94.75 226 SER A O 1
ATOM 1864 N N . LEU A 1 227 ? -5.531 -8.064 -7.496 1.00 95.31 227 LEU A N 1
ATOM 1865 C CA . LEU A 1 227 ? -6.689 -7.562 -6.746 1.00 95.31 227 LEU A CA 1
ATOM 1866 C C . LEU A 1 227 ? -7.331 -6.310 -7.359 1.00 95.31 227 LEU A C 1
ATOM 1868 O O . LEU A 1 227 ? -8.560 -6.22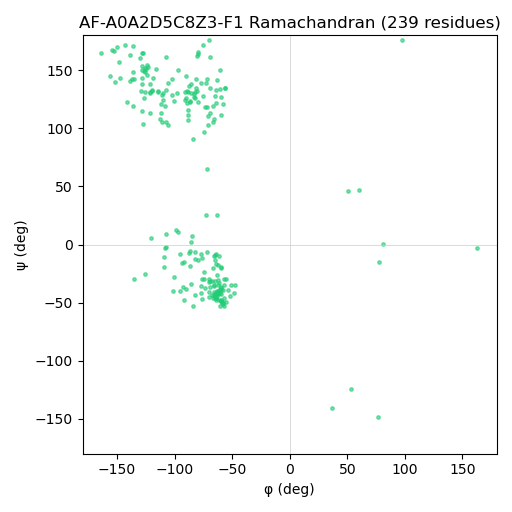8 -7.431 1.00 95.31 227 LEU A O 1
ATOM 1872 N N . PHE A 1 228 ? -6.525 -5.339 -7.795 1.00 96.44 228 PHE A N 1
ATOM 1873 C CA . PHE A 1 228 ? -7.002 -4.028 -8.251 1.00 96.44 228 PHE A CA 1
ATOM 1874 C C . PHE A 1 228 ? -6.877 -3.811 -9.760 1.00 96.44 228 PHE A C 1
ATOM 1876 O O . PHE A 1 228 ? -7.466 -2.857 -10.261 1.00 96.44 228 PHE A O 1
ATOM 1883 N N . GLY A 1 229 ? -6.179 -4.682 -10.488 1.00 95.69 229 GLY A N 1
ATOM 1884 C CA . GLY A 1 229 ? -5.898 -4.573 -11.922 1.00 95.69 229 GLY A CA 1
ATOM 1885 C C . GLY A 1 229 ? -4.790 -3.563 -12.254 1.00 95.69 229 GLY A C 1
ATOM 1886 O O . GLY A 1 229 ? -3.848 -3.386 -11.483 1.00 95.69 229 GLY A O 1
ATOM 1887 N N . GLY A 1 230 ? -4.889 -2.917 -13.412 1.00 93.94 230 GLY A N 1
ATOM 1888 C CA . GLY A 1 230 ? -3.922 -1.962 -13.945 1.00 93.94 230 GLY A CA 1
ATOM 1889 C C . GLY A 1 230 ? -2.952 -2.591 -14.943 1.00 93.94 230 GLY A C 1
ATOM 1890 O O . GLY A 1 230 ? -2.965 -3.803 -15.187 1.00 93.94 230 GLY A O 1
ATOM 1891 N N . HIS A 1 231 ? -2.100 -1.747 -15.520 1.00 94.69 231 HIS A N 1
ATOM 1892 C CA . HIS A 1 231 ? -1.115 -2.139 -16.524 1.00 94.69 231 HIS A CA 1
ATOM 1893 C C . HIS A 1 231 ? 0.283 -2.149 -15.916 1.00 94.69 231 HIS A C 1
ATOM 1895 O O . HIS A 1 231 ? 0.872 -1.099 -15.675 1.00 94.69 231 HIS A O 1
ATOM 1901 N N . PHE A 1 232 ? 0.784 -3.344 -15.623 1.00 95.19 232 PHE A N 1
ATOM 1902 C CA . PHE A 1 232 ? 2.068 -3.549 -14.968 1.00 95.19 232 PHE A CA 1
ATOM 1903 C C . PHE A 1 232 ? 3.071 -4.089 -15.984 1.00 95.19 232 PHE A C 1
ATOM 1905 O O . PHE A 1 232 ? 2.762 -5.006 -16.749 1.00 95.19 232 PHE A O 1
ATOM 1912 N N . ILE A 1 233 ? 4.263 -3.508 -16.005 1.00 93.94 233 ILE A N 1
ATOM 1913 C CA . ILE A 1 233 ? 5.349 -3.894 -16.903 1.00 93.94 233 ILE A CA 1
ATOM 1914 C C . ILE A 1 233 ? 6.577 -4.159 -16.041 1.00 93.94 233 ILE A C 1
ATOM 1916 O O . ILE A 1 233 ? 6.984 -3.308 -15.259 1.00 93.94 233 ILE A O 1
ATOM 1920 N N . PHE A 1 234 ? 7.170 -5.332 -16.177 1.00 93.50 234 PHE A N 1
ATOM 1921 C CA . PHE A 1 234 ? 8.367 -5.731 -15.455 1.00 93.50 234 PHE A CA 1
ATOM 1922 C C . PHE A 1 234 ? 9.500 -5.835 -16.463 1.00 93.50 234 PHE A C 1
ATOM 1924 O O . PHE A 1 234 ? 9.399 -6.574 -17.440 1.00 93.50 234 PHE A O 1
ATOM 1931 N N . ILE A 1 235 ? 10.552 -5.053 -16.253 1.00 90.44 235 ILE A N 1
ATOM 1932 C CA . ILE A 1 235 ? 11.724 -5.021 -17.121 1.00 90.44 235 ILE A CA 1
ATOM 1933 C C . ILE A 1 235 ? 12.874 -5.653 -16.359 1.00 90.44 235 ILE A C 1
ATOM 1935 O O . ILE A 1 235 ? 13.123 -5.292 -15.205 1.00 90.44 235 ILE A O 1
ATOM 1939 N N . SER A 1 236 ? 13.579 -6.586 -16.977 1.00 85.75 236 SER A N 1
ATOM 1940 C CA . SER A 1 236 ? 14.751 -7.203 -16.370 1.00 85.75 236 SER A CA 1
ATOM 1941 C C . SER A 1 236 ? 15.738 -7.738 -17.399 1.00 85.75 236 SER A C 1
ATOM 1943 O O . SER A 1 236 ? 15.434 -7.834 -18.585 1.00 85.75 236 SER A O 1
ATOM 1945 N N . GLU A 1 237 ? 16.943 -8.089 -16.949 1.00 78.44 237 GLU A N 1
ATOM 1946 C CA . GLU A 1 237 ? 17.912 -8.809 -17.780 1.00 78.44 237 GLU A CA 1
ATOM 1947 C C . GLU A 1 237 ? 17.392 -10.208 -18.135 1.00 78.44 237 GLU A C 1
ATOM 1949 O O . GLU A 1 237 ? 17.425 -10.617 -19.296 1.00 78.44 237 GLU A O 1
ATOM 1954 N N . PHE A 1 238 ? 16.831 -10.899 -17.139 1.00 72.50 238 PHE A N 1
ATOM 1955 C CA . PHE A 1 238 ? 16.237 -12.223 -17.270 1.00 72.50 238 PHE A CA 1
ATOM 1956 C C . PHE A 1 238 ? 14.726 -12.107 -17.044 1.00 72.50 238 PHE A C 1
ATOM 1958 O O . PHE A 1 238 ? 14.298 -11.844 -15.917 1.00 72.50 238 PHE A O 1
ATOM 1965 N N . PRO A 1 239 ? 13.884 -12.244 -18.082 1.00 61.34 239 PRO A N 1
ATOM 1966 C CA . PRO A 1 239 ? 12.442 -12.099 -17.920 1.00 61.34 239 PRO A CA 1
ATOM 1967 C C . PRO A 1 239 ? 11.915 -13.060 -16.853 1.00 61.34 239 PRO A C 1
ATOM 1969 O O . PRO A 1 239 ? 12.261 -14.241 -16.852 1.00 61.34 239 PRO A O 1
ATOM 1972 N N . ASN A 1 240 ? 11.064 -12.557 -15.958 1.00 58.75 240 ASN A N 1
ATOM 1973 C CA . ASN A 1 240 ? 10.336 -13.409 -15.023 1.00 58.75 240 ASN A CA 1
ATOM 1974 C C . ASN A 1 240 ? 9.273 -14.181 -15.823 1.00 58.75 240 ASN A C 1
ATOM 1976 O O . ASN A 1 240 ? 8.277 -13.584 -16.238 1.00 58.75 240 ASN A O 1
ATOM 1980 N N . PHE A 1 241 ? 9.522 -15.461 -16.104 1.00 51.22 241 PHE A N 1
ATOM 1981 C CA . PHE A 1 241 ? 8.558 -16.372 -16.732 1.00 51.22 241 PHE A CA 1
ATOM 1982 C C . PHE A 1 241 ? 7.695 -17.070 -15.682 1.00 51.22 241 PHE A C 1
ATOM 1984 O O . PHE A 1 241 ? 8.254 -17.469 -14.635 1.00 51.22 241 PHE A O 1
#

Mean predicted aligned error: 6.42 Å

Solvent-accessible surface area (backbone atoms only — not comparable to full-atom values): 13433 Å² total; per-residue (Å²): 81,31,31,33,25,25,56,49,38,97,58,95,57,64,88,51,65,47,66,26,36,58,46,79,93,40,63,90,72,64,46,64,38,17,35,27,36,33,71,55,90,96,41,80,44,51,28,35,27,71,40,74,36,75,70,74,95,66,91,84,57,54,54,53,75,43,75,78,52,63,37,53,73,67,59,40,50,50,44,49,52,58,15,56,60,31,74,48,38,54,22,36,45,39,58,75,46,38,43,63,86,58,52,63,68,55,52,71,39,93,49,66,47,79,45,68,31,40,66,94,43,58,87,70,61,79,79,51,80,18,37,41,35,30,19,55,40,58,68,49,28,49,51,52,46,69,70,35,57,89,80,45,78,64,74,41,62,42,83,68,92,52,70,69,64,52,48,49,62,76,69,39,91,65,83,69,33,27,37,34,37,50,44,86,48,53,69,50,57,73,68,44,74,60,34,35,43,33,31,50,52,60,78,47,75,58,38,50,42,97,89,43,81,63,52,34,53,66,60,51,48,55,51,48,31,72,73,32,25,19,41,36,36,39,25,12,91,69,59,82,126

Radius of gyration: 19.82 Å; Cα contacts (8 Å, |Δi|>4): 475; chains: 1; bounding box: 46×35×60 Å

Sequence (241 aa):
MFANIEILSNNTYNFSTFTYTIPSKLVGKAQQGSIVQIKFRNKTLLGIIINIDDKSAIKKVNQIEKVLFNLNSLQYRYLQYVALVNRINIGILIFNMFDIKNFHLQKKTNSRSTTNLTFTQINKIKLKEKNIFFVPSLKHSKLLHDELKDEIHIDYYQKFGGKDELNKIINNNENFSNTILLSNNFEKITINNDCNYIFYDSNSNAYKLPKLNELNIIESAYLKNSLFGGHFIFISEFPNF

Foldseek 3Di:
DKFFKDFQDQPPQWPHTAIADEDPVCVVVDDQQFWFWFDDPNDITIIGGHDDDPDDPDPDHHHTPDGPDGADPLLNVLLVVQCVQLVTDSSNVCNQQEPVVVSSVAAAEPAFDEAWAEPVCPVVPPQFQAEEEEELDLVRQVVVCVVCVVPDPQPETDNDPDPVVVCCVQPPPPSGRHYYYYLSNVNHDHAYARYEYEYAQQVDPSQPDPSGDGDGSSNSVVSCCVRRHHHYYYYHNDTDD

Secondary structure (DSSP, 8-state):
-EEEEEE--SSTTTT--EEEE--GGGTTT--TTEEEEEEETTEEEEEEEEEEES--S-SS-PBEEEEEEE--HHHHHHHHHHHHHTT--HHHHHHHH--HHHHTT----S-EEEEEEEGGGGGG----SEEEEEESSHHHHHHHHHHHTTTS--SEE--S--HHHHHHHHHS----SEEEEEGGGGGGPPP-TTEEEEEETTT-GGGB-TTSSS-BHHHHHHHHHHHH-EEEEEEESS---

pLDDT: mean 86.45, std 11.38, range [46.47, 98.38]